Protein AF-A0AAD3RAZ3-F1 (afdb_monomer_lite)

Foldseek 3Di:
DVVVVVVVVVVVVVVVVCPPPVPDDPPDDDDFDDDVQQVWQLDKDWFDAPPDTAIKIWRQCPPNFLIWIFGTDPPDPDTPIDGDAFDDAPNDGFRHGRWQNDKDADPNRQKIKTKGQARWDDQDPDIDGWMKMFIAGPVGDTPDIDTPPDDGRDDQEAEAEAEDEPEPPDDPVNVVVVVVVLVVVCVVCVPGNYHYFYWYDYVDTDGDGD

Structure (mmCIF, N/CA/C/O backbone):
data_AF-A0AAD3RAZ3-F1
#
_entry.id   AF-A0AAD3RAZ3-F1
#
loop_
_atom_site.group_PDB
_atom_site.id
_atom_site.type_symbol
_atom_site.label_atom_id
_atom_site.label_alt_id
_atom_site.label_comp_id
_atom_site.label_asym_id
_atom_site.label_entity_id
_atom_site.label_seq_id
_atom_site.pdbx_PDB_ins_code
_atom_site.Cartn_x
_atom_site.Cartn_y
_atom_site.Cartn_z
_atom_site.occupancy
_atom_site.B_iso_or_equiv
_atom_site.auth_seq_id
_atom_site.auth_comp_id
_atom_site.auth_asym_id
_atom_site.auth_atom_id
_atom_site.pdbx_PDB_model_num
ATOM 1 N N . MET A 1 1 ? -12.157 32.001 -52.405 1.00 62.44 1 MET A N 1
ATOM 2 C CA . MET A 1 1 ? -12.145 31.872 -50.928 1.00 62.44 1 MET A CA 1
ATOM 3 C C . MET A 1 1 ? -11.910 30.420 -50.492 1.00 62.44 1 MET A C 1
ATOM 5 O O . MET A 1 1 ? -10.923 30.159 -49.820 1.00 62.44 1 MET A O 1
ATOM 9 N N . GLN A 1 2 ? -12.700 29.462 -50.986 1.00 72.00 2 GLN A N 1
ATOM 10 C CA . GLN A 1 2 ? -12.637 28.027 -50.642 1.00 72.00 2 GLN A CA 1
ATOM 11 C C . GLN A 1 2 ? -11.263 27.352 -50.843 1.00 72.00 2 GLN A C 1
ATOM 13 O O . GLN A 1 2 ? -10.769 26.681 -49.947 1.00 72.00 2 GLN A O 1
ATOM 18 N N . ARG A 1 3 ? -10.571 27.612 -51.961 1.00 73.31 3 ARG A N 1
ATOM 19 C CA . ARG A 1 3 ? -9.227 27.057 -52.234 1.00 73.31 3 ARG A CA 1
ATOM 20 C C . ARG A 1 3 ? -8.137 27.532 -51.257 1.00 73.31 3 ARG A C 1
ATOM 22 O O . ARG A 1 3 ? -7.220 26.777 -50.963 1.00 73.31 3 ARG A O 1
ATOM 29 N N . ARG A 1 4 ? -8.236 28.765 -50.738 1.00 73.19 4 ARG A N 1
ATOM 30 C CA . ARG A 1 4 ? -7.284 29.293 -49.738 1.00 73.19 4 ARG A CA 1
ATOM 31 C C . ARG A 1 4 ? -7.527 28.687 -48.357 1.00 73.19 4 ARG A C 1
ATOM 33 O O . ARG A 1 4 ? -6.568 28.417 -47.651 1.00 73.19 4 ARG A O 1
ATOM 40 N N . ILE A 1 5 ? -8.791 28.423 -48.024 1.00 78.31 5 ILE A N 1
ATOM 41 C CA . ILE A 1 5 ? -9.178 27.721 -46.796 1.00 78.31 5 ILE A CA 1
ATOM 42 C C . ILE A 1 5 ? -8.665 26.275 -46.832 1.00 78.31 5 ILE A C 1
ATOM 44 O O . ILE A 1 5 ? -8.033 25.841 -45.879 1.00 78.31 5 ILE A O 1
ATOM 48 N N . PHE A 1 6 ? -8.823 25.564 -47.955 1.00 79.06 6 PHE A N 1
ATOM 49 C CA . PHE A 1 6 ? -8.270 24.212 -48.123 1.00 79.06 6 PHE A CA 1
ATOM 50 C C . PHE A 1 6 ? -6.743 24.162 -47.986 1.00 79.06 6 PHE A C 1
ATOM 52 O O . PHE A 1 6 ? -6.223 23.274 -47.319 1.00 79.06 6 PHE A O 1
ATOM 59 N N . LEU A 1 7 ? -6.028 25.125 -48.575 1.00 77.38 7 LEU A N 1
ATOM 60 C CA . LEU A 1 7 ? -4.571 25.223 -48.440 1.00 77.38 7 LEU A CA 1
ATOM 61 C C . LEU A 1 7 ? -4.143 25.495 -46.995 1.00 77.38 7 LEU A C 1
ATOM 63 O O . LEU A 1 7 ? -3.231 24.836 -46.514 1.00 77.38 7 LEU A O 1
ATOM 67 N N . LEU A 1 8 ? -4.827 26.404 -46.292 1.00 78.50 8 LEU A N 1
ATOM 68 C CA . LEU A 1 8 ? -4.567 26.686 -44.878 1.00 78.50 8 LEU A CA 1
ATOM 69 C C . LEU A 1 8 ? -4.805 25.455 -43.997 1.00 78.50 8 LEU A C 1
ATOM 71 O O . LEU A 1 8 ? -3.949 25.115 -43.184 1.00 78.50 8 LEU A O 1
ATOM 75 N N . ILE A 1 9 ? -5.919 24.749 -44.200 1.00 79.25 9 ILE A N 1
ATOM 76 C CA . ILE A 1 9 ? -6.234 23.513 -43.469 1.00 79.25 9 ILE A CA 1
ATOM 77 C C . ILE A 1 9 ? -5.169 22.446 -43.736 1.00 79.25 9 ILE A C 1
ATOM 79 O O . ILE A 1 9 ? -4.703 21.810 -42.797 1.00 79.25 9 ILE A O 1
ATOM 83 N N . TYR A 1 10 ? -4.729 22.290 -44.987 1.00 77.62 10 TYR A N 1
ATOM 84 C CA . TYR A 1 10 ? -3.682 21.334 -45.345 1.00 77.62 10 TYR A CA 1
ATOM 85 C C . TYR A 1 10 ? -2.334 21.687 -44.702 1.00 77.62 10 TYR A C 1
ATOM 87 O O . TYR A 1 10 ? -1.687 20.823 -44.118 1.00 77.62 10 TYR A O 1
ATOM 95 N N . THR A 1 11 ? -1.930 22.961 -44.724 1.00 73.94 11 THR A N 1
ATOM 96 C CA . THR A 1 11 ? -0.684 23.402 -44.074 1.00 73.94 11 THR A CA 1
ATOM 97 C C . THR A 1 11 ? -0.725 23.247 -42.557 1.00 73.94 11 THR A C 1
ATOM 99 O O . THR A 1 11 ? 0.272 22.848 -41.963 1.00 73.94 11 THR A O 1
ATOM 102 N N . VAL A 1 12 ? -1.876 23.507 -41.930 1.00 73.88 12 VAL A N 1
ATOM 103 C CA . VAL A 1 12 ? -2.064 23.320 -40.487 1.00 73.88 12 VAL A CA 1
ATOM 104 C C . VAL A 1 12 ? -2.047 21.829 -40.140 1.00 73.88 12 VAL A C 1
ATOM 106 O O . VAL A 1 12 ? -1.346 21.443 -39.213 1.00 73.88 12 VAL A O 1
ATOM 109 N N . ALA A 1 13 ? -2.716 20.973 -40.918 1.00 70.25 13 ALA A N 1
ATOM 110 C CA . ALA A 1 13 ? -2.708 19.522 -40.715 1.00 70.25 13 ALA A CA 1
ATOM 111 C C . ALA A 1 13 ? -1.301 18.912 -40.847 1.00 70.25 13 ALA A C 1
ATOM 113 O O . ALA A 1 13 ? -0.912 18.080 -40.031 1.00 70.25 13 ALA A O 1
ATOM 114 N N . VAL A 1 14 ? -0.508 19.360 -41.826 1.00 67.56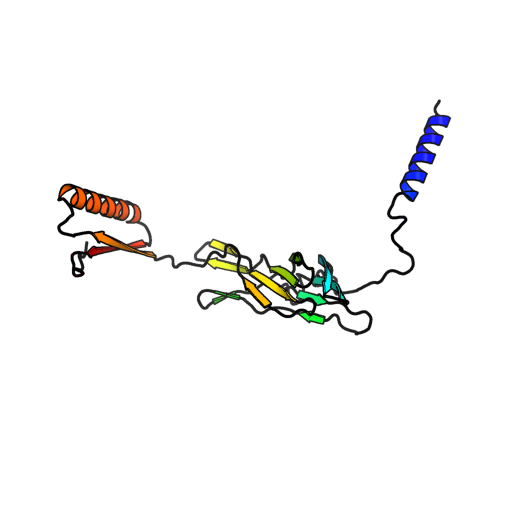 14 VAL A N 1
ATOM 115 C CA . VAL A 1 14 ? 0.884 18.913 -41.992 1.00 67.56 14 VAL A CA 1
ATOM 116 C C . VAL A 1 14 ? 1.768 19.421 -40.850 1.00 67.56 14 VAL A C 1
ATOM 118 O O . VAL A 1 14 ? 2.555 18.648 -40.316 1.00 67.56 14 VAL A O 1
ATOM 121 N N . ALA A 1 15 ? 1.611 20.677 -40.414 1.00 64.00 15 ALA A N 1
ATOM 122 C CA . ALA A 1 15 ? 2.380 21.244 -39.302 1.00 64.00 15 ALA A CA 1
ATOM 123 C C . ALA A 1 15 ? 2.097 20.558 -37.948 1.00 64.00 15 ALA A C 1
ATOM 125 O O . ALA A 1 15 ? 3.006 20.427 -37.124 1.00 64.00 15 ALA A O 1
ATOM 126 N N . ILE A 1 16 ? 0.870 20.069 -37.735 1.00 62.38 16 ILE A N 1
ATOM 127 C CA . ILE A 1 16 ? 0.486 19.302 -36.536 1.00 62.38 16 ILE A CA 1
ATOM 128 C C . ILE A 1 16 ? 1.237 17.959 -36.465 1.00 62.38 16 ILE A C 1
ATOM 130 O O . ILE A 1 16 ? 1.613 17.529 -35.378 1.00 62.38 16 ILE A O 1
ATOM 134 N N . HIS A 1 17 ? 1.541 17.321 -37.601 1.00 58.47 17 HIS A N 1
ATOM 135 C CA . HIS A 1 17 ? 2.329 16.081 -37.610 1.00 58.47 17 HIS A CA 1
ATOM 136 C C . HIS A 1 17 ? 3.805 16.287 -37.233 1.00 58.47 17 HIS A C 1
ATOM 138 O O . HIS A 1 17 ? 4.420 15.369 -36.699 1.00 58.47 17 HIS A O 1
ATOM 144 N N . VAL A 1 18 ? 4.371 17.480 -37.458 1.00 58.44 18 VAL A N 1
ATOM 145 C CA . VAL A 1 18 ? 5.789 17.780 -37.158 1.00 58.44 18 VAL A CA 1
ATOM 146 C C . VAL A 1 18 ? 6.010 18.213 -35.701 1.00 58.44 18 VAL A C 1
ATOM 148 O O . VAL A 1 18 ? 7.144 18.303 -35.241 1.00 58.44 18 VAL A O 1
ATOM 151 N N . SER A 1 19 ? 4.939 18.491 -34.955 1.00 60.84 19 SER A N 1
ATOM 152 C CA . SER A 1 19 ? 5.008 18.990 -33.572 1.00 60.84 19 SER A CA 1
ATOM 153 C C . SER A 1 19 ? 4.839 17.897 -32.505 1.00 60.84 19 SER A C 1
ATOM 155 O O . SER A 1 19 ? 4.863 18.192 -31.311 1.00 60.84 19 SER A O 1
ATOM 157 N N . LEU A 1 20 ? 4.741 16.626 -32.904 1.00 62.69 20 LEU A N 1
ATOM 158 C CA . LEU A 1 20 ? 4.700 15.488 -31.987 1.00 62.69 20 LEU A CA 1
ATOM 159 C C . LEU A 1 20 ? 6.123 14.972 -31.731 1.00 62.69 20 LEU A C 1
ATOM 161 O O . LEU A 1 20 ? 6.713 14.336 -32.594 1.00 62.69 20 LEU A O 1
ATOM 165 N N . ALA A 1 21 ? 6.664 15.252 -30.541 1.00 66.75 21 ALA A N 1
ATOM 166 C CA . ALA A 1 21 ? 7.855 14.591 -29.989 1.00 66.75 21 ALA A CA 1
ATOM 167 C C . ALA A 1 21 ? 9.095 14.535 -30.913 1.00 66.75 21 ALA A C 1
ATOM 169 O O . ALA A 1 21 ? 9.841 13.561 -30.889 1.00 66.75 21 ALA A O 1
ATOM 170 N N . PHE A 1 22 ? 9.353 15.586 -31.698 1.00 74.81 22 PHE A N 1
ATOM 171 C CA . PHE A 1 22 ? 10.469 15.633 -32.659 1.00 74.81 22 PHE A CA 1
ATOM 172 C C . PHE A 1 22 ? 11.864 15.437 -32.030 1.00 74.81 22 PHE A C 1
ATOM 174 O O . PHE A 1 22 ? 12.832 15.194 -32.745 1.00 74.81 22 PHE A O 1
ATOM 181 N N . ASN A 1 23 ? 11.982 15.590 -30.708 1.00 81.44 23 ASN A N 1
ATOM 182 C CA . ASN A 1 23 ? 13.215 15.440 -29.938 1.00 81.44 23 ASN A CA 1
ATOM 183 C C . ASN A 1 23 ? 13.284 14.131 -29.126 1.00 81.44 23 ASN A C 1
ATOM 185 O O . ASN A 1 23 ? 14.169 13.998 -28.282 1.00 81.44 23 ASN A O 1
ATOM 189 N N . ILE A 1 24 ? 12.354 13.195 -29.342 1.00 86.56 24 ILE A N 1
ATOM 190 C CA . ILE A 1 24 ? 12.414 11.836 -28.798 1.00 86.56 24 ILE A CA 1
ATOM 191 C C . ILE A 1 24 ? 12.842 10.914 -29.934 1.00 86.56 24 ILE A C 1
ATOM 193 O O . ILE A 1 24 ? 12.154 10.817 -30.949 1.00 86.56 24 ILE A O 1
ATOM 197 N N . ASP A 1 25 ? 13.980 10.244 -29.766 1.00 87.00 25 ASP A N 1
ATOM 198 C CA . ASP A 1 25 ? 14.417 9.239 -30.726 1.00 87.00 25 ASP A CA 1
ATOM 199 C C . ASP A 1 25 ? 13.507 8.008 -30.641 1.00 87.00 25 ASP A C 1
ATOM 201 O O . ASP A 1 25 ? 13.364 7.382 -29.590 1.00 87.00 25 ASP A O 1
ATOM 205 N N . VAL A 1 26 ? 12.862 7.696 -31.761 1.00 88.50 26 VAL A N 1
ATOM 206 C CA . VAL A 1 26 ? 11.956 6.553 -31.921 1.00 88.50 26 VAL A CA 1
ATOM 207 C C . VAL A 1 26 ? 12.552 5.462 -32.812 1.00 88.50 26 VAL A C 1
ATOM 209 O O . VAL A 1 26 ? 11.877 4.471 -33.080 1.00 88.50 26 VAL A O 1
ATOM 212 N N . THR A 1 27 ? 13.783 5.639 -33.306 1.00 89.75 27 THR A N 1
ATOM 213 C CA . THR A 1 27 ? 14.408 4.724 -34.274 1.00 89.75 27 THR A CA 1
ATOM 214 C C . THR A 1 27 ? 14.989 3.478 -33.611 1.00 89.75 27 THR A C 1
ATOM 216 O O . THR A 1 27 ? 14.760 2.374 -34.101 1.00 89.75 27 THR A O 1
ATOM 219 N N . GLU A 1 28 ? 15.655 3.635 -32.464 1.00 89.69 28 GLU A N 1
ATOM 220 C CA . GLU A 1 28 ? 16.271 2.539 -31.702 1.00 89.69 28 GLU A CA 1
ATOM 221 C C . GLU A 1 28 ? 15.841 2.569 -30.219 1.00 89.69 28 GLU A C 1
ATOM 223 O O . GLU A 1 28 ? 16.646 2.866 -29.333 1.00 89.69 28 GLU A O 1
ATOM 228 N N . PRO A 1 29 ? 14.558 2.299 -29.903 1.00 90.06 29 PRO A N 1
ATOM 229 C CA . PRO A 1 29 ? 14.080 2.336 -28.528 1.00 90.06 29 PRO A CA 1
ATOM 230 C C . PRO A 1 29 ? 14.544 1.120 -27.719 1.00 90.06 29 PRO A C 1
ATOM 232 O O . PRO A 1 29 ? 14.535 -0.018 -28.189 1.00 90.06 29 PRO A O 1
ATOM 235 N N . ASP A 1 30 ? 14.828 1.352 -26.439 1.00 88.62 30 ASP A N 1
ATOM 236 C CA . ASP A 1 30 ? 15.001 0.276 -25.468 1.00 88.62 30 ASP A CA 1
ATOM 237 C C . ASP A 1 30 ? 13.643 -0.298 -25.053 1.00 88.62 30 ASP A C 1
ATOM 239 O O . ASP A 1 30 ? 12.823 0.391 -24.441 1.00 88.62 30 ASP A O 1
ATOM 243 N N . VAL A 1 31 ? 13.416 -1.580 -25.347 1.00 88.69 31 VAL A N 1
ATOM 244 C CA . VAL A 1 31 ? 12.160 -2.271 -25.031 1.00 88.69 31 VAL A CA 1
ATOM 245 C C . VAL A 1 31 ? 12.375 -3.273 -23.902 1.00 88.69 31 VAL A C 1
ATOM 247 O O . VAL A 1 31 ? 13.170 -4.203 -24.020 1.00 88.69 31 VAL A O 1
ATOM 250 N N . TYR A 1 32 ? 11.618 -3.105 -22.818 1.00 89.81 32 TYR A N 1
ATOM 251 C CA . TYR A 1 32 ? 11.580 -4.042 -21.698 1.00 89.81 32 TYR A CA 1
ATOM 252 C C . TYR A 1 32 ? 10.238 -4.769 -21.679 1.00 89.81 32 TYR A C 1
ATOM 254 O O . TYR A 1 32 ? 9.199 -4.164 -21.415 1.00 89.81 32 TYR A O 1
ATOM 262 N N . THR A 1 33 ? 10.269 -6.071 -21.950 1.00 88.38 33 THR A N 1
ATOM 263 C CA . THR A 1 33 ? 9.066 -6.907 -22.038 1.00 88.38 33 THR A CA 1
ATOM 264 C C . THR A 1 33 ? 8.805 -7.630 -20.716 1.00 88.38 33 THR A C 1
ATOM 266 O O . THR A 1 33 ? 9.728 -8.050 -20.015 1.00 88.38 33 THR A O 1
ATOM 269 N N . GLY A 1 34 ? 7.528 -7.797 -20.383 1.00 88.44 34 GLY A N 1
ATOM 270 C CA . GLY A 1 34 ? 7.065 -8.636 -19.284 1.00 88.44 34 GLY A CA 1
ATOM 271 C C . GLY A 1 34 ? 5.704 -9.251 -19.601 1.00 88.44 34 GLY A C 1
ATOM 272 O O . GLY A 1 34 ? 5.119 -8.989 -20.651 1.00 88.44 34 GLY A O 1
ATOM 273 N N . GLU A 1 35 ? 5.205 -10.084 -18.694 1.00 91.69 35 GLU A N 1
ATOM 274 C CA . GLU A 1 35 ? 3.959 -10.828 -18.882 1.00 91.69 35 GLU A CA 1
ATOM 275 C C . GLU A 1 35 ? 2.732 -9.901 -18.880 1.00 91.69 35 GLU A C 1
ATOM 277 O O . GLU A 1 35 ? 2.456 -9.205 -17.900 1.00 91.69 35 GLU A O 1
ATOM 282 N N . GLN A 1 36 ? 1.937 -9.932 -19.954 1.00 92.38 36 GLN A N 1
ATOM 283 C CA . GLN A 1 36 ? 0.739 -9.090 -20.077 1.00 92.38 36 GLN A CA 1
ATOM 284 C C . GLN A 1 36 ? -0.320 -9.418 -19.013 1.00 92.38 36 GLN A C 1
ATOM 286 O O . GLN A 1 36 ? -0.947 -8.514 -18.465 1.00 92.38 36 GLN A O 1
ATOM 291 N N . LYS A 1 37 ? -0.487 -10.706 -18.679 1.00 95.19 37 LYS A N 1
ATOM 292 C CA . LYS A 1 37 ? -1.412 -11.170 -17.628 1.00 95.19 37 LYS A CA 1
ATOM 293 C C . LYS A 1 37 ? -1.082 -10.603 -16.242 1.00 95.19 37 LYS A C 1
ATOM 295 O O . LYS A 1 37 ? -1.981 -10.462 -15.422 1.00 95.19 37 LYS A O 1
ATOM 300 N N . ASP A 1 38 ? 0.180 -10.242 -16.011 1.00 95.25 38 ASP A N 1
ATOM 301 C CA . ASP A 1 38 ? 0.652 -9.688 -14.743 1.00 95.25 38 ASP A CA 1
ATOM 302 C C . ASP A 1 38 ? 0.471 -8.158 -14.688 1.00 95.25 38 ASP A C 1
ATOM 304 O O . ASP A 1 38 ? 0.759 -7.534 -13.664 1.00 95.25 38 ASP A O 1
ATOM 308 N N . PHE A 1 39 ? -0.016 -7.545 -15.777 1.00 96.25 39 PHE A N 1
ATOM 309 C CA . PHE A 1 39 ? -0.079 -6.092 -15.962 1.00 96.25 39 PHE A CA 1
ATOM 310 C C . PHE A 1 39 ? 1.303 -5.441 -15.790 1.00 96.25 39 PHE A C 1
ATOM 312 O O . PHE A 1 39 ? 1.439 -4.356 -15.225 1.00 96.25 39 PHE A O 1
ATOM 319 N N . PHE A 1 40 ? 2.352 -6.112 -16.273 1.00 95.31 40 PHE A N 1
ATOM 320 C CA . PHE A 1 40 ? 3.698 -5.551 -16.275 1.00 95.31 40 PHE A CA 1
ATOM 321 C C . PHE A 1 40 ? 3.731 -4.234 -17.060 1.00 95.31 40 PHE A C 1
ATOM 323 O O . PHE A 1 40 ? 3.252 -4.167 -18.191 1.00 95.31 40 PHE A O 1
ATOM 330 N N . GLY A 1 41 ? 4.296 -3.185 -16.460 1.00 96.06 41 GLY A N 1
ATOM 331 C CA . GLY A 1 41 ? 4.285 -1.838 -17.040 1.00 96.06 41 GLY A CA 1
ATOM 332 C C . GLY A 1 41 ? 3.187 -0.933 -16.484 1.00 96.06 41 GLY A C 1
ATOM 333 O O . GLY A 1 41 ? 3.065 0.199 -16.944 1.00 96.06 41 GLY A O 1
ATOM 334 N N . TYR A 1 42 ? 2.408 -1.389 -15.494 1.00 97.69 42 TYR A N 1
ATOM 335 C CA . TYR A 1 42 ? 1.301 -0.613 -14.924 1.00 97.69 42 TYR A CA 1
ATOM 336 C C . TYR A 1 42 ? 1.744 0.756 -14.384 1.00 97.69 42 TYR A C 1
ATOM 338 O O . TYR A 1 42 ? 1.102 1.778 -14.643 1.00 97.69 42 TYR A O 1
ATOM 346 N N . LYS A 1 43 ? 2.867 0.793 -13.659 1.00 97.81 43 LYS A N 1
ATOM 347 C CA . LYS A 1 43 ? 3.606 2.019 -13.349 1.00 97.81 43 LYS A CA 1
ATOM 348 C C . LYS A 1 43 ? 5.079 1.827 -13.670 1.00 97.81 43 LYS A C 1
ATOM 350 O O . LYS A 1 43 ? 5.634 0.743 -13.486 1.00 97.81 43 LYS A O 1
ATOM 355 N N . VAL A 1 44 ? 5.704 2.912 -14.112 1.00 95.94 44 VAL A N 1
ATOM 356 C CA . VAL A 1 44 ? 7.139 2.988 -14.376 1.00 95.94 44 VAL A CA 1
ATOM 357 C C . VAL A 1 44 ? 7.697 4.176 -13.610 1.00 95.94 44 VAL A C 1
ATOM 359 O O . VAL A 1 44 ? 7.151 5.276 -13.685 1.00 95.94 44 VAL A O 1
ATOM 362 N N . LEU A 1 45 ? 8.780 3.949 -12.877 1.00 95.06 45 LEU A N 1
ATOM 363 C CA . LEU A 1 45 ? 9.514 4.975 -12.153 1.00 95.06 45 LEU A CA 1
ATOM 364 C C . LEU A 1 45 ? 10.947 5.021 -12.674 1.00 95.06 45 LEU A C 1
ATOM 366 O O . LEU A 1 45 ? 11.626 3.999 -12.689 1.00 95.06 45 LEU A O 1
ATOM 370 N N . GLN A 1 46 ? 11.414 6.199 -13.073 1.00 92.25 46 GLN A N 1
ATOM 371 C CA . GLN A 1 46 ? 12.827 6.430 -13.365 1.00 92.25 46 GLN A CA 1
ATOM 372 C C . GLN A 1 46 ? 13.551 6.797 -12.067 1.00 92.25 46 GLN A C 1
ATOM 374 O O . GLN A 1 46 ? 13.051 7.626 -11.310 1.00 92.25 46 GLN A O 1
ATOM 379 N N . PHE A 1 47 ? 14.714 6.198 -11.810 1.00 88.62 47 PHE A N 1
ATOM 380 C CA . PHE A 1 47 ? 15.520 6.485 -10.619 1.00 88.62 47 PHE A CA 1
ATOM 381 C C . PHE A 1 47 ? 16.944 6.899 -10.992 1.00 88.62 47 PHE A C 1
ATOM 383 O O . PHE A 1 47 ? 17.472 6.511 -12.043 1.00 88.62 47 PHE A O 1
ATOM 390 N N . ILE A 1 48 ? 17.572 7.670 -10.103 1.00 87.06 48 ILE A N 1
ATOM 391 C CA . ILE A 1 48 ? 18.970 8.091 -10.206 1.00 87.06 48 ILE A CA 1
ATOM 392 C C . ILE A 1 48 ? 19.603 7.920 -8.824 1.00 87.06 48 ILE A C 1
ATOM 394 O O . ILE A 1 48 ? 19.323 8.676 -7.902 1.00 87.06 48 ILE A O 1
ATOM 398 N N . SER A 1 49 ? 20.478 6.927 -8.694 1.00 83.44 49 SER A N 1
ATOM 399 C CA . SER A 1 49 ? 21.188 6.590 -7.459 1.00 83.44 49 SER A CA 1
ATOM 400 C C . SER A 1 49 ? 22.691 6.743 -7.701 1.00 83.44 49 SER A C 1
ATOM 402 O O . SER A 1 49 ? 23.363 5.853 -8.230 1.00 83.44 49 SER A O 1
ATOM 404 N N . GLY A 1 50 ? 23.219 7.937 -7.416 1.00 83.19 50 GLY A N 1
ATOM 405 C CA . GLY A 1 50 ? 24.595 8.306 -7.763 1.00 83.19 50 GLY A CA 1
ATOM 406 C C . GLY A 1 50 ? 24.817 8.304 -9.281 1.00 83.19 50 GLY A C 1
ATOM 407 O O . GLY A 1 50 ? 24.221 9.100 -10.005 1.00 83.19 50 GLY A O 1
ATOM 408 N N . THR A 1 51 ? 25.676 7.410 -9.774 1.00 82.56 51 THR A N 1
ATOM 409 C CA . THR A 1 51 ? 25.913 7.210 -11.216 1.00 82.56 51 THR A CA 1
ATOM 410 C C . THR A 1 51 ? 24.969 6.185 -11.848 1.00 82.56 51 THR A C 1
ATOM 412 O O . THR A 1 51 ? 24.875 6.125 -13.075 1.00 82.56 51 THR A O 1
ATOM 415 N N . ASN A 1 52 ? 24.253 5.400 -11.037 1.00 82.38 52 ASN A N 1
ATOM 416 C CA . ASN A 1 52 ? 23.332 4.380 -11.517 1.00 82.38 52 ASN A CA 1
ATOM 417 C C . ASN A 1 52 ? 21.993 5.011 -11.881 1.00 82.38 52 ASN A C 1
ATOM 419 O O . ASN A 1 52 ? 21.384 5.727 -11.088 1.00 82.38 52 ASN A O 1
ATOM 423 N N . LYS A 1 53 ? 21.516 4.708 -13.083 1.00 87.62 53 LYS A N 1
ATOM 424 C CA . LYS A 1 53 ? 20.210 5.134 -13.579 1.00 87.62 53 LYS A CA 1
ATOM 425 C C . LYS A 1 53 ? 19.466 3.917 -14.081 1.00 87.62 53 LYS A C 1
ATOM 427 O O . LYS A 1 53 ? 20.078 2.968 -14.571 1.00 87.62 53 LYS A O 1
ATOM 432 N N . GLY A 1 54 ? 18.152 3.953 -13.993 1.00 89.69 54 GLY A N 1
ATOM 433 C CA . GLY A 1 54 ? 17.339 2.884 -14.535 1.00 89.69 54 GLY A CA 1
ATOM 434 C C . GLY A 1 54 ? 15.867 3.131 -14.311 1.00 89.69 54 GLY A C 1
ATOM 435 O O . GLY A 1 54 ? 15.443 4.237 -13.971 1.00 89.69 54 GLY A O 1
ATOM 436 N N . ILE A 1 55 ? 15.102 2.065 -14.506 1.00 92.75 55 ILE A N 1
ATOM 437 C CA . ILE A 1 55 ? 13.665 2.068 -14.293 1.00 92.75 55 ILE A CA 1
ATOM 438 C C . ILE A 1 55 ? 13.264 0.980 -13.306 1.00 92.75 55 ILE A C 1
ATOM 440 O O . ILE A 1 55 ? 13.878 -0.086 -13.250 1.00 92.75 55 ILE A O 1
ATOM 444 N N . ILE A 1 56 ? 12.217 1.261 -12.546 1.00 94.81 56 ILE A N 1
ATOM 445 C CA . ILE A 1 56 ? 11.447 0.295 -11.775 1.00 94.81 56 ILE A CA 1
ATOM 446 C C . ILE A 1 56 ? 10.089 0.171 -12.455 1.00 94.81 56 ILE A C 1
ATOM 448 O O . ILE A 1 56 ? 9.484 1.177 -12.826 1.00 94.81 56 ILE A O 1
ATOM 452 N N . VAL A 1 57 ? 9.619 -1.057 -12.628 1.00 96.06 57 VAL A N 1
ATOM 453 C CA . VAL A 1 57 ? 8.358 -1.373 -13.294 1.00 96.06 57 VAL A CA 1
ATOM 454 C C . VAL A 1 57 ? 7.494 -2.196 -12.354 1.00 96.06 57 VAL A C 1
ATOM 456 O O . VAL A 1 57 ? 7.972 -3.164 -11.767 1.00 96.06 57 VAL A O 1
ATOM 459 N N . THR A 1 58 ? 6.223 -1.837 -12.210 1.00 97.12 58 THR A N 1
ATOM 460 C CA . THR A 1 58 ? 5.280 -2.609 -11.396 1.00 97.12 58 THR A CA 1
ATOM 461 C C . THR A 1 58 ? 4.418 -3.541 -12.245 1.00 97.12 58 THR A C 1
ATOM 463 O O . THR A 1 58 ? 4.125 -3.264 -13.413 1.00 97.12 58 THR A O 1
ATOM 466 N N . ALA A 1 59 ? 4.027 -4.663 -11.643 1.00 96.81 59 ALA A N 1
ATOM 467 C CA . ALA A 1 59 ? 3.182 -5.697 -12.230 1.00 96.81 59 ALA A CA 1
ATOM 468 C C . ALA A 1 59 ? 2.135 -6.146 -11.190 1.00 96.81 59 ALA A C 1
ATOM 470 O O . ALA A 1 59 ? 2.339 -7.147 -10.498 1.00 96.81 59 ALA A O 1
ATOM 471 N N . PRO A 1 60 ? 1.039 -5.389 -10.997 1.00 97.00 60 PRO A N 1
ATOM 472 C CA . PRO A 1 60 ? 0.112 -5.593 -9.884 1.00 97.00 60 PRO A CA 1
ATOM 473 C C . PRO A 1 60 ? -0.659 -6.918 -9.934 1.00 97.00 60 PRO A C 1
ATOM 475 O O . PRO A 1 60 ? -1.180 -7.335 -8.903 1.00 97.00 60 PRO A O 1
ATOM 478 N N . LEU A 1 61 ? -0.727 -7.611 -11.078 1.00 95.94 61 LEU A N 1
ATOM 479 C CA . LEU A 1 61 ? -1.387 -8.922 -11.167 1.00 95.94 61 LEU A CA 1
ATOM 480 C C . LEU A 1 61 ? -0.427 -10.118 -11.068 1.00 95.94 61 LEU A C 1
ATOM 482 O O . LEU A 1 61 ? -0.878 -11.266 -11.067 1.00 95.94 61 LEU A O 1
ATOM 486 N N . GLN A 1 62 ? 0.878 -9.870 -10.924 1.00 93.94 62 GLN A N 1
ATOM 487 C CA . GLN A 1 62 ? 1.881 -10.921 -10.760 1.00 93.94 62 GLN A CA 1
ATOM 488 C C . GLN A 1 62 ? 1.581 -11.815 -9.541 1.00 93.94 62 GLN A C 1
ATOM 490 O O . GLN A 1 62 ? 1.015 -11.359 -8.546 1.00 93.94 62 GLN A O 1
ATOM 495 N N . LEU A 1 63 ? 1.964 -13.096 -9.618 1.00 92.19 63 LEU A N 1
ATOM 496 C CA . LEU A 1 63 ? 1.736 -14.103 -8.566 1.00 92.19 63 LEU A CA 1
ATOM 497 C C . LEU A 1 63 ? 0.270 -14.165 -8.101 1.00 92.19 63 LEU A C 1
ATOM 499 O O . LEU A 1 63 ? -0.039 -13.983 -6.925 1.00 92.19 63 LEU A O 1
ATOM 503 N N . ASN A 1 64 ? -0.649 -14.429 -9.034 1.00 91.00 64 ASN A N 1
ATOM 504 C CA . ASN A 1 64 ? -2.080 -14.561 -8.735 1.00 91.00 64 ASN A CA 1
ATOM 505 C C . ASN A 1 64 ? -2.654 -13.313 -8.029 1.00 91.00 64 ASN A C 1
ATOM 507 O O . ASN A 1 64 ? -3.362 -13.402 -7.019 1.00 91.00 64 ASN A O 1
ATOM 511 N N . GLY A 1 65 ? -2.288 -12.131 -8.528 1.00 93.44 65 GLY A N 1
ATOM 512 C CA . GLY A 1 65 ? -2.801 -10.862 -8.027 1.00 93.44 65 GLY A CA 1
ATOM 513 C C . GLY A 1 65 ? -2.115 -10.320 -6.779 1.00 93.44 65 GLY A C 1
ATOM 514 O O . GLY A 1 65 ? -2.569 -9.298 -6.283 1.00 93.44 65 GLY A O 1
ATOM 515 N N . SER A 1 66 ? -1.074 -10.956 -6.233 1.00 93.94 66 SER A N 1
ATOM 516 C CA . SER A 1 66 ? -0.326 -10.369 -5.105 1.00 93.94 66 SER A CA 1
ATOM 517 C C . SER A 1 66 ? 0.455 -9.118 -5.527 1.00 93.94 66 SER A C 1
ATOM 519 O O . SER A 1 66 ? 0.549 -8.149 -4.774 1.00 93.94 66 SER A O 1
ATOM 521 N N . GLY A 1 67 ? 0.898 -9.086 -6.782 1.00 95.81 67 GLY A N 1
ATOM 522 C CA . GLY A 1 67 ? 1.626 -7.978 -7.383 1.00 95.81 67 GLY A CA 1
ATOM 523 C C . GLY A 1 67 ? 3.132 -8.079 -7.169 1.00 95.81 67 GLY A C 1
ATOM 524 O O . GLY A 1 67 ? 3.615 -8.841 -6.329 1.00 95.81 67 GLY A O 1
ATOM 525 N N . GLY A 1 68 ? 3.889 -7.327 -7.960 1.00 95.00 68 GLY A N 1
ATOM 526 C CA . GLY A 1 68 ? 5.346 -7.369 -7.936 1.00 95.00 68 GLY A CA 1
ATOM 527 C C . GLY A 1 68 ? 6.008 -6.115 -8.480 1.00 95.00 68 GLY A C 1
ATOM 528 O O . GLY A 1 68 ? 5.399 -5.298 -9.179 1.00 95.00 68 GLY A O 1
ATOM 529 N N . ILE A 1 69 ? 7.279 -5.967 -8.117 1.00 96.00 69 ILE A N 1
ATOM 530 C CA . ILE A 1 69 ? 8.114 -4.813 -8.445 1.00 96.00 69 ILE A CA 1
ATOM 531 C C . ILE A 1 69 ? 9.371 -5.333 -9.113 1.00 96.00 69 ILE A C 1
ATOM 533 O O . ILE A 1 69 ? 10.113 -6.118 -8.529 1.00 96.00 69 ILE A O 1
ATOM 537 N N . CYS A 1 70 ? 9.612 -4.895 -10.336 1.00 94.19 70 CYS A N 1
ATOM 538 C CA . CYS A 1 70 ? 10.649 -5.428 -11.192 1.00 94.19 70 CYS A CA 1
ATOM 539 C C . CYS A 1 70 ? 11.651 -4.345 -11.578 1.00 94.19 70 CYS A C 1
ATOM 541 O O . CYS A 1 70 ? 11.284 -3.245 -11.985 1.00 94.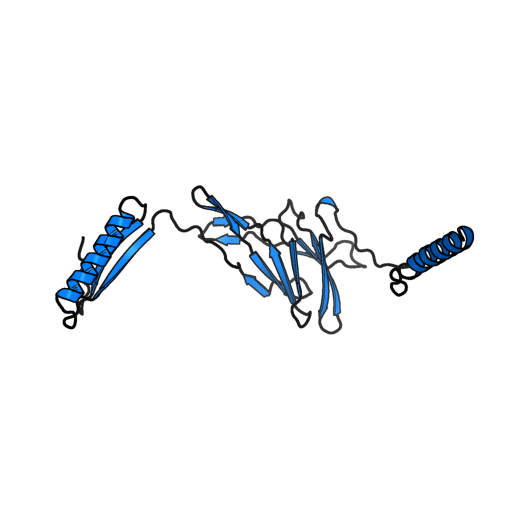19 70 CYS A O 1
ATOM 543 N N . LYS A 1 71 ? 12.933 -4.694 -11.520 1.00 92.62 71 LYS A N 1
ATOM 544 C CA . LYS A 1 71 ? 14.028 -3.952 -12.137 1.00 92.62 71 LYS A CA 1
ATOM 545 C C . LYS A 1 71 ? 14.405 -4.696 -13.420 1.00 92.62 71 LYS A C 1
ATOM 547 O O . LYS A 1 71 ? 15.024 -5.764 -13.335 1.00 92.62 71 LYS A O 1
ATOM 552 N N . PRO A 1 72 ? 13.969 -4.215 -14.594 1.00 89.06 72 PRO A N 1
ATOM 553 C CA . PRO A 1 72 ? 14.270 -4.885 -15.844 1.00 89.06 72 PRO A CA 1
ATOM 554 C C . PRO A 1 72 ? 15.751 -4.712 -16.204 1.00 89.06 72 PRO A C 1
ATOM 556 O O . PRO A 1 72 ? 16.391 -3.724 -15.838 1.00 89.06 72 PRO A O 1
ATOM 559 N N . SER A 1 73 ? 16.307 -5.702 -16.899 1.00 81.94 73 SER A N 1
ATOM 560 C CA . SER A 1 73 ? 17.711 -5.738 -17.320 1.00 81.94 73 SER A CA 1
ATOM 561 C C . SER A 1 73 ? 17.786 -6.025 -18.813 1.00 81.94 73 SER A C 1
ATOM 563 O O . SER A 1 73 ? 17.033 -6.854 -19.310 1.00 81.94 73 SER A O 1
ATOM 565 N N . LYS A 1 74 ? 18.715 -5.373 -19.523 1.00 71.44 74 LYS A N 1
ATOM 566 C CA . LYS A 1 74 ? 18.956 -5.644 -20.951 1.00 71.44 74 LYS A CA 1
ATOM 567 C C . LYS A 1 74 ? 19.677 -6.975 -21.200 1.00 71.44 74 LYS A C 1
ATOM 569 O O . LYS A 1 74 ? 19.539 -7.548 -22.270 1.00 71.44 74 LYS A O 1
ATOM 574 N N . ASN A 1 75 ? 20.459 -7.440 -20.219 1.00 64.69 75 ASN A N 1
ATOM 575 C CA . ASN A 1 75 ? 21.476 -8.487 -20.407 1.00 64.69 75 ASN A CA 1
ATOM 576 C C . ASN A 1 75 ? 21.198 -9.786 -19.626 1.00 64.69 75 ASN A C 1
ATOM 578 O O . ASN A 1 75 ? 22.048 -10.671 -19.606 1.00 64.69 75 ASN A O 1
ATOM 582 N N . GLN A 1 76 ? 20.063 -9.902 -18.929 1.00 57.78 76 GLN A N 1
ATOM 583 C CA . GLN A 1 76 ? 19.683 -11.119 -18.203 1.00 57.78 76 GLN A CA 1
ATOM 584 C C . GLN A 1 76 ? 18.296 -11.574 -18.646 1.00 57.78 76 GLN A C 1
ATOM 586 O O . GLN A 1 76 ? 17.368 -10.773 -18.653 1.00 57.78 76 GLN A O 1
ATOM 591 N N . ASP A 1 77 ? 18.152 -12.873 -18.925 1.00 56.00 77 ASP A N 1
ATOM 592 C CA . ASP A 1 77 ? 16.914 -13.528 -19.384 1.00 56.00 77 ASP A CA 1
ATOM 593 C C . ASP A 1 77 ? 15.715 -13.395 -18.423 1.00 56.00 77 ASP A C 1
ATOM 595 O O . ASP A 1 77 ? 14.625 -13.888 -18.714 1.00 56.00 77 ASP A O 1
ATOM 599 N N . LYS A 1 78 ? 15.882 -12.756 -17.257 1.00 66.88 78 LYS A N 1
ATOM 600 C CA . LYS A 1 78 ? 14.808 -12.523 -16.290 1.00 66.88 78 LYS A CA 1
ATOM 601 C C . LYS A 1 78 ? 14.935 -11.155 -15.630 1.00 66.88 78 LYS A C 1
ATOM 603 O O . LYS A 1 78 ? 15.964 -10.820 -15.048 1.00 66.88 78 LYS A O 1
ATOM 608 N N . ASN A 1 79 ? 13.838 -10.401 -15.660 1.00 74.62 79 ASN A N 1
ATOM 609 C CA . ASN A 1 79 ? 13.652 -9.209 -14.838 1.00 74.62 79 ASN A CA 1
ATOM 610 C C . ASN A 1 79 ? 13.848 -9.581 -13.356 1.00 74.62 79 ASN A C 1
ATOM 612 O O . ASN A 1 79 ? 13.257 -10.557 -12.885 1.00 74.62 79 ASN A O 1
ATOM 616 N N . LYS A 1 80 ? 14.651 -8.810 -12.605 1.00 86.19 80 LYS A N 1
ATOM 617 C CA . LYS A 1 80 ? 14.751 -8.995 -11.150 1.00 86.19 80 LYS A CA 1
ATOM 618 C C . LYS A 1 80 ? 13.462 -8.463 -10.538 1.00 86.19 80 LYS A C 1
ATOM 620 O O . LYS A 1 80 ? 13.314 -7.251 -10.422 1.00 86.19 80 LYS A O 1
ATOM 625 N N . CYS A 1 81 ? 12.545 -9.350 -10.178 1.00 89.25 81 CYS A N 1
ATOM 626 C CA . CYS A 1 81 ? 11.293 -8.989 -9.525 1.00 89.25 81 CYS A CA 1
ATOM 627 C C . CYS A 1 81 ? 11.319 -9.389 -8.050 1.00 89.25 81 CYS A C 1
ATOM 629 O O . CYS A 1 81 ? 11.839 -10.450 -7.704 1.00 89.25 81 CYS A O 1
ATOM 631 N N . VAL A 1 82 ? 10.766 -8.532 -7.197 1.00 90.81 82 VAL A N 1
ATOM 632 C CA . VAL A 1 82 ? 10.498 -8.824 -5.789 1.00 90.81 82 VAL A CA 1
ATOM 633 C C . VAL A 1 82 ? 8.998 -8.790 -5.533 1.00 90.81 82 VAL A C 1
ATOM 635 O O . VAL A 1 82 ? 8.253 -8.014 -6.141 1.00 90.81 82 VAL A O 1
ATOM 638 N N . ASN A 1 83 ? 8.576 -9.642 -4.610 1.00 85.56 83 ASN A N 1
ATOM 639 C CA . ASN A 1 83 ? 7.219 -9.743 -4.103 1.00 85.56 83 ASN A CA 1
ATOM 640 C C . ASN A 1 83 ? 7.318 -9.757 -2.576 1.00 85.56 83 ASN A C 1
ATOM 642 O O . ASN A 1 83 ? 8.352 -10.152 -2.035 1.00 85.56 83 ASN A O 1
ATOM 646 N N . TYR A 1 84 ? 6.266 -9.318 -1.896 1.00 80.25 84 TYR A N 1
ATOM 647 C CA . TYR A 1 84 ? 6.254 -9.237 -0.439 1.00 80.25 84 TYR A CA 1
ATOM 648 C C . TYR A 1 84 ? 5.258 -10.206 0.165 1.00 80.25 84 TYR A C 1
ATOM 650 O O . TYR A 1 84 ? 4.275 -10.590 -0.471 1.00 80.25 84 TYR A O 1
ATOM 658 N N . GLU A 1 85 ? 5.572 -10.602 1.393 1.00 76.88 85 GLU A N 1
ATOM 659 C CA . GLU A 1 85 ? 4.738 -11.476 2.197 1.00 76.88 85 GLU A CA 1
ATOM 660 C C . GLU A 1 85 ? 3.496 -10.749 2.716 1.00 76.88 85 GLU A C 1
ATOM 662 O O . GLU A 1 85 ? 3.413 -9.516 2.765 1.00 76.88 85 GLU A O 1
ATOM 667 N N . ASP A 1 86 ? 2.526 -11.562 3.109 1.00 86.94 86 ASP A N 1
ATOM 668 C CA . ASP A 1 86 ? 1.268 -11.124 3.680 1.00 86.94 86 ASP A CA 1
ATOM 669 C C . ASP A 1 86 ? 1.474 -10.340 4.982 1.00 86.94 86 ASP A C 1
ATOM 671 O O . ASP A 1 86 ? 2.410 -10.557 5.756 1.00 86.94 86 ASP A O 1
ATOM 675 N N . VAL A 1 87 ? 0.555 -9.420 5.262 1.00 86.62 87 VAL A N 1
ATOM 676 C CA . VAL A 1 87 ? 0.659 -8.550 6.431 1.00 86.62 87 VAL A CA 1
ATOM 677 C C . VAL A 1 87 ? 0.008 -9.226 7.632 1.00 86.62 87 VAL A C 1
ATOM 679 O O . VAL A 1 87 ? -1.142 -9.654 7.570 1.00 86.62 87 VAL A O 1
ATOM 682 N N . THR A 1 88 ? 0.708 -9.256 8.767 1.00 85.88 88 THR A N 1
ATOM 683 C CA . THR A 1 88 ? 0.120 -9.708 10.037 1.00 85.88 88 THR A CA 1
ATOM 684 C C . THR A 1 88 ? -0.510 -8.533 10.792 1.00 85.88 88 THR A C 1
ATOM 686 O O . THR A 1 88 ? 0.125 -7.490 10.992 1.00 85.88 88 THR A O 1
ATO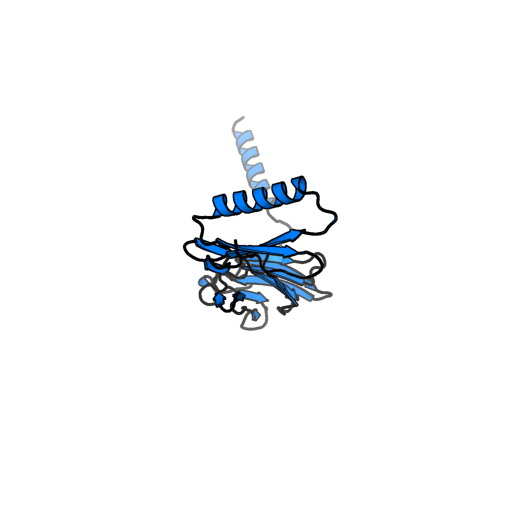M 689 N N . VAL A 1 89 ? -1.769 -8.696 11.206 1.00 80.44 89 VAL A N 1
ATOM 690 C CA . VAL A 1 89 ? -2.544 -7.742 12.020 1.00 80.44 89 VAL A CA 1
ATOM 691 C C . VAL A 1 89 ? -3.321 -8.517 13.073 1.00 80.44 89 VAL A C 1
ATOM 693 O O . VAL A 1 89 ? -4.041 -9.453 12.734 1.00 80.44 89 VAL A O 1
ATOM 696 N N . ALA A 1 90 ? -3.187 -8.143 14.349 1.00 75.94 90 ALA A N 1
ATOM 697 C CA . ALA A 1 90 ? -3.916 -8.767 15.461 1.00 75.94 90 ALA A CA 1
ATOM 698 C C . ALA A 1 90 ? -3.887 -10.318 15.436 1.00 75.94 90 ALA A C 1
ATOM 700 O O . ALA A 1 90 ? -4.905 -10.978 15.651 1.00 75.94 90 ALA A O 1
ATOM 701 N N . ASN A 1 91 ? -2.713 -10.900 15.151 1.00 79.44 91 ASN A N 1
ATOM 702 C CA . ASN A 1 91 ? -2.466 -12.347 15.007 1.00 79.44 91 ASN A CA 1
ATOM 703 C C . ASN A 1 91 ? -3.192 -13.040 13.838 1.00 79.44 91 ASN A C 1
ATOM 705 O O . ASN A 1 91 ? -3.291 -14.266 13.816 1.00 79.44 91 ASN A O 1
ATOM 709 N N . LYS A 1 92 ? -3.686 -12.280 12.859 1.00 85.44 92 LYS A N 1
ATOM 710 C CA . LYS A 1 92 ? -4.196 -12.797 11.587 1.00 85.44 92 LYS A CA 1
ATOM 711 C C . LYS A 1 92 ? -3.285 -12.368 10.447 1.00 85.44 92 LYS A C 1
ATOM 713 O O . LYS A 1 92 ? -2.903 -11.203 10.357 1.00 85.44 92 LYS A O 1
ATOM 718 N N . THR A 1 93 ? -2.978 -13.307 9.565 1.00 90.00 93 THR A N 1
ATOM 719 C CA . THR A 1 93 ? -2.273 -13.042 8.310 1.00 90.00 93 THR A CA 1
ATOM 720 C C . THR A 1 93 ? -3.298 -12.649 7.253 1.00 90.00 93 THR A C 1
ATOM 722 O O . THR A 1 93 ? -4.241 -13.399 6.997 1.00 90.00 93 THR A O 1
ATOM 725 N N . ILE A 1 94 ? -3.148 -11.455 6.685 1.00 91.31 94 ILE A N 1
ATOM 726 C CA . ILE A 1 94 ? -4.051 -10.897 5.678 1.00 91.31 94 ILE A CA 1
ATOM 727 C C . ILE A 1 94 ? -3.291 -10.808 4.354 1.00 91.31 94 ILE A C 1
ATOM 729 O O . ILE A 1 94 ? -2.230 -10.173 4.312 1.00 91.31 94 ILE A O 1
ATOM 733 N N . PRO A 1 95 ? -3.828 -11.399 3.272 1.00 92.31 95 PRO A N 1
ATOM 734 C CA . PRO A 1 95 ? -3.152 -11.391 1.993 1.00 92.31 95 PRO A CA 1
ATOM 735 C C . PRO A 1 95 ? -3.042 -9.983 1.419 1.00 92.31 95 PRO A C 1
ATOM 737 O O . PRO A 1 95 ? -4.024 -9.237 1.371 1.00 92.31 95 PRO A O 1
ATOM 740 N N . VAL A 1 96 ? -1.851 -9.637 0.936 1.00 94.12 96 VAL A N 1
ATOM 741 C CA . VAL A 1 96 ? -1.636 -8.396 0.184 1.00 94.12 96 VAL A CA 1
ATOM 742 C C . VAL A 1 96 ? -1.912 -8.668 -1.289 1.00 94.12 96 VAL A C 1
ATOM 744 O O . VAL A 1 96 ? -1.335 -9.578 -1.886 1.00 94.12 96 VAL A O 1
ATOM 747 N N . LYS A 1 97 ? -2.802 -7.876 -1.892 1.00 95.38 97 LYS A N 1
ATOM 748 C CA . LYS A 1 97 ? -3.084 -7.928 -3.332 1.00 95.38 97 LYS A CA 1
ATOM 749 C C . LYS A 1 97 ? -2.667 -6.646 -4.037 1.00 95.38 97 LYS A C 1
ATOM 751 O O . LYS A 1 97 ? -2.595 -5.587 -3.428 1.00 95.38 97 LYS A O 1
ATOM 756 N N . HIS A 1 98 ? -2.396 -6.723 -5.330 1.00 95.81 98 HIS A N 1
ATOM 757 C CA . HIS A 1 98 ? -2.151 -5.576 -6.197 1.00 95.81 98 HIS A CA 1
ATOM 758 C C . HIS A 1 98 ? -1.001 -4.664 -5.741 1.00 95.81 98 HIS A C 1
ATOM 760 O O . HIS A 1 98 ? -1.076 -3.436 -5.865 1.00 95.81 98 HIS A O 1
ATOM 766 N N . LEU A 1 99 ? 0.077 -5.244 -5.205 1.00 96.88 99 LEU A N 1
ATOM 767 C CA . LEU A 1 99 ? 1.293 -4.487 -4.921 1.00 96.88 99 LEU A CA 1
ATOM 768 C C . LEU A 1 99 ? 1.814 -3.831 -6.203 1.00 96.88 99 LEU A C 1
ATOM 770 O O . LEU A 1 99 ? 1.989 -4.489 -7.228 1.00 96.88 99 LEU A O 1
ATOM 774 N N . GLY A 1 100 ? 2.074 -2.525 -6.138 1.00 96.56 100 GLY A N 1
ATOM 775 C CA . GLY A 1 100 ? 2.560 -1.763 -7.285 1.00 96.56 100 GLY A CA 1
ATOM 776 C C . GLY A 1 100 ? 1.483 -0.997 -8.054 1.00 96.56 100 GLY A C 1
ATOM 777 O O . GLY A 1 100 ? 1.777 -0.466 -9.128 1.00 96.56 100 GLY A O 1
ATOM 778 N N . LEU A 1 101 ? 0.262 -0.880 -7.512 1.00 97.12 101 LEU A N 1
ATOM 779 C CA . LEU A 1 101 ? -0.748 0.048 -8.039 1.00 97.12 101 LEU A CA 1
ATOM 780 C C . LEU A 1 101 ? -0.343 1.525 -7.875 1.00 97.12 101 LEU A C 1
ATOM 782 O O . LEU A 1 101 ? -0.748 2.374 -8.673 1.00 97.12 101 LEU A O 1
ATOM 786 N N . SER A 1 102 ? 0.483 1.845 -6.879 1.00 97.06 102 SER A N 1
ATOM 787 C CA . SER A 1 102 ? 1.099 3.163 -6.735 1.00 97.06 102 SER A CA 1
ATOM 788 C C . SER A 1 102 ? 2.582 3.047 -6.408 1.00 97.06 102 SER A C 1
ATOM 790 O O . SER A 1 102 ? 3.011 2.139 -5.698 1.00 97.06 102 SER A O 1
ATOM 792 N N . ILE A 1 103 ? 3.361 3.973 -6.961 1.00 97.06 103 ILE A N 1
ATOM 793 C CA . ILE A 1 103 ? 4.800 4.098 -6.747 1.00 97.06 103 ILE A CA 1
ATOM 794 C C . ILE A 1 103 ? 5.188 5.577 -6.850 1.00 97.06 103 ILE A C 1
ATOM 796 O O . ILE A 1 103 ? 4.648 6.295 -7.694 1.00 97.06 103 ILE A O 1
ATOM 800 N N . ALA A 1 104 ? 6.107 6.030 -6.004 1.00 95.56 104 ALA A N 1
ATOM 801 C CA . ALA A 1 104 ? 6.662 7.378 -6.037 1.00 95.56 104 ALA A CA 1
ATOM 802 C C . ALA A 1 104 ? 8.118 7.365 -5.558 1.00 95.56 104 ALA A C 1
ATOM 804 O O . ALA A 1 104 ? 8.430 6.691 -4.580 1.00 95.56 104 ALA A O 1
ATOM 805 N N . ALA A 1 105 ? 9.001 8.104 -6.232 1.00 93.12 105 ALA A N 1
ATOM 806 C CA . ALA A 1 105 ? 10.367 8.321 -5.755 1.00 93.12 105 ALA A CA 1
ATOM 807 C C . ALA A 1 105 ? 10.397 9.326 -4.596 1.00 93.12 105 ALA A C 1
ATOM 809 O O . ALA A 1 105 ? 9.534 10.204 -4.500 1.00 93.12 105 ALA A O 1
ATOM 810 N N . ASP A 1 106 ? 11.420 9.220 -3.749 1.00 88.50 106 ASP A N 1
ATOM 811 C CA . ASP A 1 106 ? 11.795 10.297 -2.841 1.00 88.50 106 ASP A CA 1
ATOM 812 C C . ASP A 1 106 ? 12.398 11.489 -3.610 1.00 88.50 106 ASP A C 1
ATOM 814 O O . ASP A 1 106 ? 12.666 11.423 -4.811 1.00 88.50 106 ASP A O 1
ATOM 818 N N . TYR A 1 107 ? 12.605 12.613 -2.920 1.00 82.44 107 TYR A N 1
ATOM 819 C CA . TYR A 1 107 ? 13.108 13.834 -3.561 1.00 82.44 107 TYR A CA 1
ATOM 820 C C . TYR A 1 107 ? 14.548 13.698 -4.089 1.00 82.44 107 TYR A C 1
ATOM 822 O O . TYR A 1 107 ? 14.956 14.476 -4.950 1.00 82.44 107 TYR A O 1
ATOM 830 N N . ILE A 1 108 ? 15.320 12.740 -3.562 1.00 80.00 108 ILE A N 1
ATOM 831 C CA . ILE A 1 108 ? 16.711 12.481 -3.958 1.00 80.00 108 ILE A CA 1
ATOM 832 C C . ILE A 1 108 ? 16.755 11.549 -5.181 1.00 80.00 108 ILE A C 1
ATOM 834 O O . ILE A 1 108 ? 17.685 11.635 -5.981 1.00 80.00 108 ILE A O 1
ATOM 838 N N . GLY A 1 109 ? 15.751 10.684 -5.353 1.00 75.62 109 GLY A N 1
ATOM 839 C CA . GLY A 1 109 ? 15.674 9.663 -6.396 1.00 75.62 109 GLY A CA 1
ATOM 840 C C . GLY A 1 109 ? 16.442 8.375 -6.076 1.00 75.62 109 GLY A C 1
ATOM 841 O O . GLY A 1 109 ? 16.573 7.522 -6.957 1.00 75.62 109 GLY A O 1
ATOM 842 N N . SER A 1 110 ? 16.953 8.232 -4.846 1.00 83.19 110 SER A N 1
ATOM 843 C CA . SER A 1 110 ? 17.694 7.050 -4.377 1.00 83.19 110 SER A CA 1
ATOM 844 C C . SER A 1 110 ? 16.789 6.010 -3.715 1.00 83.19 110 SER A C 1
ATOM 846 O O . SER A 1 110 ? 17.150 4.833 -3.637 1.00 83.19 110 SER A O 1
ATOM 848 N N . GLN A 1 111 ? 15.608 6.436 -3.266 1.00 92.75 111 GLN A N 1
ATOM 849 C CA . GLN A 1 111 ? 14.594 5.582 -2.669 1.00 92.75 111 GLN A CA 1
ATOM 850 C C . GLN A 1 111 ? 13.254 5.792 -3.358 1.00 92.75 111 GLN A C 1
ATOM 852 O O . GLN A 1 111 ? 12.991 6.815 -3.993 1.00 92.75 111 GLN A O 1
ATOM 857 N N . PHE A 1 112 ? 12.371 4.819 -3.205 1.00 95.00 112 PHE A N 1
ATOM 858 C CA . PHE A 1 112 ? 10.996 4.949 -3.647 1.00 95.00 112 PHE A CA 1
ATOM 859 C C . PHE A 1 112 ? 10.051 4.229 -2.702 1.00 95.00 112 PHE A C 1
ATOM 861 O O . PHE A 1 112 ? 10.410 3.245 -2.061 1.00 95.00 112 PHE A O 1
ATOM 868 N N . THR A 1 113 ? 8.819 4.709 -2.655 1.00 96.25 113 THR A N 1
ATOM 869 C CA . THR A 1 113 ? 7.729 4.081 -1.925 1.00 96.25 113 THR A CA 1
ATOM 870 C C . THR A 1 113 ? 6.775 3.453 -2.918 1.00 96.25 113 THR A C 1
ATOM 872 O O . THR A 1 113 ? 6.365 4.088 -3.890 1.00 96.25 113 THR A O 1
ATOM 875 N N . VAL A 1 114 ? 6.396 2.210 -2.664 1.00 96.88 114 VAL A N 1
ATOM 876 C CA . VAL A 1 114 ? 5.415 1.455 -3.443 1.00 96.88 114 VAL A CA 1
ATOM 877 C C . VAL A 1 114 ? 4.338 0.934 -2.510 1.00 96.88 114 VAL A C 1
ATOM 879 O O . VAL A 1 114 ? 4.643 0.449 -1.421 1.00 96.88 114 VAL A O 1
ATOM 882 N N . CYS A 1 115 ? 3.077 1.040 -2.919 1.00 96.81 115 CYS A N 1
ATOM 883 C CA . CYS A 1 115 ? 1.965 0.630 -2.074 1.00 96.81 115 CYS A CA 1
ATOM 884 C C . CYS A 1 115 ? 1.040 -0.373 -2.760 1.00 96.81 115 CYS A C 1
ATOM 886 O O . CYS A 1 115 ? 0.871 -0.399 -3.985 1.00 96.81 115 CYS A O 1
ATOM 888 N N . SER A 1 116 ? 0.415 -1.185 -1.916 1.00 95.94 116 SER A N 1
ATOM 889 C CA . SER A 1 116 ? -0.790 -1.942 -2.204 1.00 95.94 116 SER A CA 1
ATOM 890 C C . SER A 1 116 ? -1.956 -1.281 -1.460 1.00 95.94 116 SER A C 1
ATOM 892 O O . SER A 1 116 ? -1.917 -1.192 -0.232 1.00 95.94 116 SER A O 1
ATOM 894 N N . PRO A 1 117 ? -3.014 -0.846 -2.161 1.00 94.69 117 PRO A N 1
ATOM 895 C CA . PRO A 1 117 ? -4.265 -0.420 -1.545 1.00 94.69 117 PRO A CA 1
ATOM 896 C C . PRO A 1 117 ? -5.228 -1.596 -1.299 1.00 94.69 117 PRO A C 1
ATOM 898 O O . PRO A 1 117 ? -6.422 -1.372 -1.138 1.00 94.69 117 PRO A O 1
ATOM 901 N N . SER A 1 118 ? -4.769 -2.852 -1.377 1.00 94.25 118 SER A N 1
ATOM 902 C CA . SER A 1 118 ? -5.642 -4.034 -1.351 1.00 94.25 118 SER A CA 1
ATOM 903 C C . SER A 1 118 ? -5.269 -5.020 -0.253 1.00 94.25 118 SER A C 1
ATOM 905 O O . SER A 1 118 ? -5.052 -6.204 -0.508 1.00 94.25 118 SER A O 1
ATOM 907 N N . VAL A 1 119 ? -5.240 -4.521 0.981 1.00 93.88 119 VAL A N 1
ATOM 908 C CA . VAL A 1 119 ? -5.209 -5.338 2.199 1.00 93.88 119 VAL A CA 1
ATOM 909 C C . VAL A 1 119 ? -6.642 -5.462 2.714 1.00 93.88 119 VAL A C 1
ATOM 911 O O . VAL A 1 119 ? -7.072 -4.750 3.625 1.00 93.88 119 VAL A O 1
ATOM 914 N N . ALA A 1 120 ? -7.412 -6.315 2.040 1.00 92.25 120 ALA A N 1
ATOM 915 C CA . ALA A 1 120 ? -8.823 -6.521 2.334 1.00 92.25 120 ALA A CA 1
ATOM 916 C C . ALA A 1 120 ? -8.992 -7.496 3.501 1.00 92.25 120 ALA A C 1
ATOM 918 O O . ALA A 1 120 ? -8.436 -8.596 3.482 1.00 92.25 120 ALA A O 1
ATOM 919 N N . HIS A 1 121 ? -9.775 -7.112 4.504 1.00 89.94 121 HIS A N 1
ATOM 920 C CA . HIS A 1 121 ? -10.111 -7.997 5.609 1.00 89.94 121 HIS A CA 1
ATOM 921 C C . HIS A 1 121 ? -11.514 -7.726 6.143 1.00 89.94 121 HIS A C 1
ATOM 923 O O . HIS A 1 121 ? -12.005 -6.600 6.126 1.00 89.94 121 HIS A O 1
ATOM 929 N N . GLU A 1 122 ? -12.144 -8.782 6.639 1.00 88.25 122 GLU A N 1
ATOM 930 C CA . GLU A 1 122 ? -13.439 -8.692 7.300 1.00 88.25 122 GLU A CA 1
ATOM 931 C C . GLU A 1 122 ? -13.245 -8.375 8.780 1.00 88.25 122 GLU A C 1
ATOM 933 O O . GLU A 1 122 ? -12.470 -9.038 9.486 1.00 88.25 122 GLU A O 1
ATOM 938 N N . CYS A 1 123 ? -13.997 -7.395 9.266 1.00 85.44 123 CYS A N 1
ATOM 939 C CA . CYS A 1 123 ? -14.160 -7.151 10.684 1.00 85.44 123 CYS A CA 1
ATOM 940 C C . CYS A 1 123 ? -15.647 -7.115 11.025 1.00 85.44 123 CYS A C 1
ATOM 942 O O . CYS A 1 123 ? -16.379 -6.187 10.677 1.00 85.44 123 CYS A O 1
ATOM 944 N N . ASN A 1 124 ? -16.089 -8.141 11.752 1.00 83.12 124 ASN A N 1
ATOM 945 C CA . ASN A 1 124 ? -17.499 -8.403 12.024 1.00 83.12 124 ASN A CA 1
ATOM 946 C C . ASN A 1 124 ? -18.302 -8.628 10.729 1.00 83.12 124 ASN A C 1
ATOM 948 O O . ASN A 1 124 ? -18.104 -9.648 10.083 1.00 83.12 124 ASN A O 1
ATOM 952 N N . GLU A 1 125 ? -19.207 -7.712 10.388 1.00 83.56 125 GLU A N 1
ATOM 953 C CA . GLU A 1 125 ? -20.066 -7.758 9.191 1.00 83.56 125 GLU A CA 1
ATOM 954 C C . GLU A 1 125 ? -19.614 -6.752 8.118 1.00 83.56 125 GLU A C 1
ATOM 956 O O . GLU A 1 125 ? -20.286 -6.586 7.104 1.00 83.56 125 GLU A O 1
ATOM 961 N N . ASN A 1 126 ? -18.489 -6.067 8.353 1.00 84.44 126 ASN A N 1
ATOM 962 C CA . ASN A 1 126 ? -17.969 -5.029 7.478 1.00 84.44 126 ASN A CA 1
ATOM 963 C C . ASN A 1 126 ? -16.655 -5.474 6.831 1.00 84.44 126 ASN A C 1
ATOM 965 O O . ASN A 1 126 ? -15.713 -5.886 7.517 1.00 84.44 126 ASN A O 1
ATOM 969 N N . SER A 1 127 ? -16.567 -5.259 5.523 1.00 89.75 127 SER A N 1
ATOM 970 C CA . SER A 1 127 ? -15.331 -5.390 4.764 1.00 89.75 127 SER A CA 1
ATOM 971 C C . SER A 1 127 ? -14.528 -4.094 4.846 1.00 89.75 127 SER A C 1
ATOM 973 O O . SER A 1 127 ? -15.014 -3.024 4.473 1.00 89.75 127 SER A O 1
ATOM 975 N N . TYR A 1 128 ? -13.276 -4.188 5.280 1.00 90.38 128 TYR A N 1
ATOM 976 C CA . TYR A 1 128 ? -12.334 -3.075 5.304 1.00 90.38 128 TYR A CA 1
ATOM 977 C C . TYR A 1 128 ? -11.285 -3.262 4.218 1.00 90.38 128 TYR A C 1
ATOM 979 O O . TYR A 1 128 ? -10.736 -4.352 4.038 1.00 90.38 128 TYR A O 1
ATOM 987 N N . LEU A 1 129 ? -10.987 -2.177 3.509 1.00 93.06 129 LEU A N 1
ATOM 988 C CA . LEU A 1 129 ? -9.943 -2.133 2.498 1.00 93.06 129 LEU A CA 1
ATOM 989 C C . LEU A 1 129 ? -8.841 -1.189 2.966 1.00 93.06 129 LEU A C 1
ATOM 991 O O . LEU A 1 129 ? -8.947 0.026 2.818 1.00 93.06 129 LEU A O 1
ATOM 995 N N . ASN A 1 130 ? -7.789 -1.768 3.534 1.00 93.75 130 ASN A N 1
ATOM 996 C CA . ASN A 1 130 ? -6.638 -1.014 4.002 1.00 93.75 130 ASN A CA 1
ATOM 997 C C . ASN A 1 130 ? -5.494 -1.062 2.989 1.00 93.75 130 ASN A C 1
ATOM 999 O O . ASN A 1 130 ? -5.518 -1.798 1.998 1.00 93.75 130 ASN A O 1
ATOM 1003 N N . SER A 1 131 ? -4.457 -0.282 3.276 1.00 94.44 131 SER A N 1
ATOM 1004 C CA . SER A 1 131 ? -3.256 -0.225 2.460 1.00 94.44 131 SER A CA 1
ATOM 1005 C C . SER A 1 131 ? -2.000 -0.571 3.252 1.00 94.44 131 SER A C 1
ATOM 1007 O O . SER A 1 131 ? -1.939 -0.437 4.477 1.00 94.44 131 SER A O 1
ATOM 1009 N N . VAL A 1 132 ? -0.988 -1.021 2.522 1.00 95.25 132 VAL A N 1
ATOM 1010 C CA . VAL A 1 132 ? 0.376 -1.190 3.009 1.00 95.25 132 VAL A CA 1
ATOM 1011 C C . VAL A 1 132 ? 1.332 -0.583 1.994 1.00 95.25 132 VAL A C 1
ATOM 1013 O O . VAL A 1 132 ? 1.131 -0.694 0.783 1.00 95.25 132 VAL A O 1
ATOM 1016 N N . CYS A 1 133 ? 2.359 0.082 2.496 1.00 96.25 133 CYS A N 1
ATOM 1017 C CA . CYS A 1 133 ? 3.392 0.728 1.713 1.00 96.25 133 CYS A CA 1
ATOM 1018 C C . CYS A 1 133 ? 4.763 0.246 2.169 1.00 96.25 133 CYS A C 1
ATOM 1020 O O . CYS A 1 133 ? 4.984 0.012 3.357 1.00 96.25 133 CYS A O 1
ATOM 1022 N N . TYR A 1 134 ? 5.681 0.154 1.217 1.00 95.62 134 TYR A N 1
ATOM 1023 C CA . TYR A 1 134 ? 7.055 -0.274 1.422 1.00 95.62 134 TYR A CA 1
ATOM 1024 C C . TYR A 1 134 ? 7.983 0.779 0.827 1.00 95.62 134 TYR A C 1
ATOM 1026 O O . TYR A 1 134 ? 7.832 1.154 -0.338 1.00 95.62 134 TYR A O 1
ATOM 1034 N N . THR A 1 135 ? 8.937 1.244 1.621 1.00 95.38 135 THR A N 1
ATOM 1035 C CA . THR A 1 135 ? 10.030 2.106 1.172 1.00 95.38 135 THR A CA 1
ATOM 1036 C C . THR A 1 135 ? 11.201 1.223 0.770 1.00 95.38 135 THR A C 1
ATOM 1038 O O . THR A 1 135 ? 11.590 0.325 1.520 1.00 95.38 135 THR A O 1
ATOM 1041 N N . MET A 1 136 ? 11.766 1.467 -0.408 1.00 93.00 136 MET A N 1
ATOM 1042 C CA . MET A 1 136 ? 12.791 0.623 -1.011 1.00 93.00 136 MET A CA 1
ATOM 1043 C C . MET A 1 136 ? 13.956 1.421 -1.573 1.00 93.00 136 MET A C 1
ATOM 1045 O O . MET A 1 136 ? 13.807 2.569 -1.992 1.00 93.00 136 MET A O 1
ATOM 1049 N N . THR A 1 137 ? 15.106 0.762 -1.635 1.00 92.19 137 THR A N 1
ATOM 1050 C CA . THR A 1 137 ? 16.268 1.194 -2.416 1.00 92.19 137 THR A CA 1
ATOM 1051 C C . THR A 1 137 ? 16.088 0.894 -3.905 1.00 92.19 137 THR A C 1
ATOM 1053 O O . THR A 1 137 ? 15.302 0.028 -4.301 1.00 92.19 137 THR A O 1
ATOM 1056 N N . ASP A 1 138 ? 16.901 1.527 -4.754 1.00 88.25 138 ASP A N 1
ATOM 1057 C CA . ASP A 1 138 ? 16.913 1.281 -6.201 1.00 88.25 138 ASP A CA 1
ATOM 1058 C C . ASP A 1 138 ? 17.267 -0.163 -6.611 1.00 88.25 138 ASP A C 1
ATOM 1060 O O . ASP A 1 138 ? 17.030 -0.569 -7.752 1.00 88.25 138 ASP A O 1
ATOM 1064 N N . ASP A 1 139 ? 17.827 -0.966 -5.707 1.00 89.00 139 ASP A N 1
ATOM 1065 C CA . ASP A 1 139 ? 18.143 -2.376 -5.928 1.00 89.00 139 ASP A CA 1
ATOM 1066 C C . ASP A 1 139 ? 17.108 -3.352 -5.341 1.00 89.00 139 ASP A C 1
ATOM 1068 O O . ASP A 1 139 ? 17.363 -4.564 -5.296 1.00 89.00 139 ASP A O 1
ATOM 1072 N N . LEU A 1 140 ? 15.917 -2.834 -5.018 1.00 92.06 140 LEU A N 1
ATOM 1073 C CA . LEU A 1 140 ? 14.743 -3.566 -4.536 1.00 92.06 140 LEU A CA 1
ATOM 1074 C C . LEU A 1 140 ? 14.922 -4.176 -3.137 1.00 92.06 140 LEU A C 1
ATOM 1076 O O . LEU A 1 140 ? 14.458 -5.289 -2.890 1.00 92.06 140 LEU A O 1
ATOM 1080 N N . ARG A 1 141 ? 15.621 -3.489 -2.225 1.00 91.94 141 ARG A N 1
ATOM 1081 C CA . ARG A 1 141 ? 15.668 -3.883 -0.807 1.00 91.94 141 ARG A CA 1
ATOM 1082 C C . ARG A 1 141 ? 14.658 -3.071 -0.015 1.00 91.94 141 ARG A C 1
ATOM 1084 O O . ARG A 1 141 ? 14.618 -1.852 -0.158 1.00 91.94 141 ARG A O 1
ATOM 1091 N N . GLU A 1 142 ? 13.884 -3.742 0.837 1.00 93.50 142 GLU A N 1
ATOM 1092 C CA . GLU A 1 142 ? 13.022 -3.061 1.806 1.00 93.50 142 GLU A CA 1
ATOM 1093 C C . GLU A 1 142 ? 13.881 -2.304 2.820 1.00 93.50 142 GLU A C 1
ATOM 1095 O O . GLU A 1 142 ? 14.811 -2.865 3.400 1.00 93.50 142 GLU A O 1
ATOM 1100 N N . ILE A 1 143 ? 13.548 -1.038 3.041 1.00 93.81 143 ILE A N 1
ATOM 1101 C CA . ILE A 1 143 ? 14.080 -0.222 4.135 1.00 93.81 143 ILE A CA 1
ATOM 1102 C C . ILE A 1 143 ? 13.087 -0.228 5.294 1.00 93.81 143 ILE A C 1
ATOM 1104 O O . ILE A 1 143 ? 13.471 -0.385 6.451 1.00 93.81 143 ILE A O 1
ATOM 1108 N N . SER A 1 144 ? 11.808 -0.034 4.980 1.00 94.06 144 SER A N 1
ATOM 1109 C CA . SER A 1 144 ? 10.726 -0.031 5.954 1.00 94.06 144 SER A CA 1
ATOM 1110 C C . SER A 1 144 ? 9.382 -0.299 5.292 1.00 94.06 144 SER A C 1
ATOM 1112 O O . SER A 1 144 ? 9.204 -0.082 4.091 1.00 94.06 144 SER A O 1
ATOM 1114 N N . SER A 1 145 ? 8.412 -0.698 6.107 1.00 93.94 145 SER A N 1
ATOM 1115 C CA . SER A 1 145 ? 7.009 -0.798 5.730 1.00 93.94 145 SER A CA 1
ATOM 1116 C C . SER A 1 145 ? 6.123 -0.065 6.727 1.00 93.94 145 SER A C 1
ATOM 1118 O O . SER A 1 145 ? 6.432 0.055 7.914 1.00 93.94 145 SER A O 1
ATOM 1120 N N . PHE A 1 146 ? 5.013 0.473 6.234 1.00 94.12 146 PHE A N 1
ATOM 1121 C CA . PHE A 1 146 ? 4.027 1.180 7.041 1.00 94.12 146 PHE A CA 1
ATOM 1122 C C . PHE A 1 146 ? 2.626 1.014 6.454 1.00 94.12 146 PHE A C 1
ATOM 1124 O O . PHE A 1 146 ? 2.449 0.690 5.279 1.00 94.12 146 PHE A O 1
ATOM 1131 N N . LYS A 1 147 ? 1.610 1.228 7.290 1.00 93.88 147 LYS A N 1
ATOM 1132 C CA . LYS A 1 147 ? 0.203 1.021 6.942 1.00 93.88 147 LYS A CA 1
ATOM 1133 C C . LYS A 1 147 ? -0.555 2.331 7.164 1.00 93.88 147 LYS A C 1
ATOM 1135 O O . LYS A 1 147 ? -0.904 2.636 8.307 1.00 93.88 147 LYS A O 1
ATOM 1140 N N . PRO A 1 148 ? -0.727 3.170 6.130 1.00 91.69 148 PRO A N 1
ATOM 1141 C CA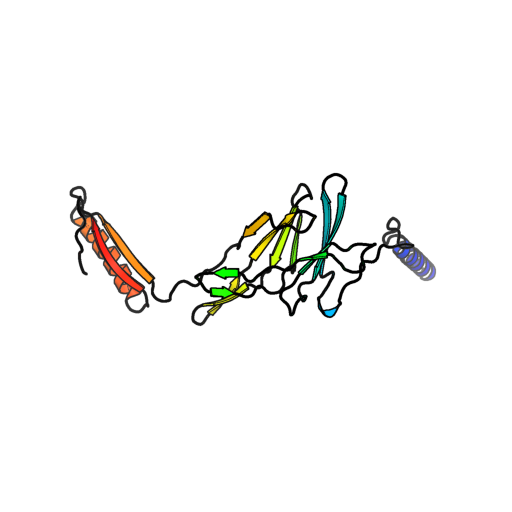 . PRO A 1 148 ? -1.326 4.480 6.325 1.00 91.69 148 PRO A CA 1
ATOM 1142 C C . PRO A 1 148 ? -2.825 4.338 6.603 1.00 91.69 148 PRO A C 1
ATOM 1144 O O . PRO A 1 148 ? -3.521 3.617 5.889 1.00 91.69 148 PRO A O 1
ATOM 1147 N N . ALA A 1 149 ? -3.293 5.029 7.650 1.00 88.19 149 ALA A N 1
ATOM 1148 C CA . ALA A 1 149 ? -4.687 5.019 8.110 1.00 88.19 149 ALA A CA 1
ATOM 1149 C C . ALA A 1 149 ? -5.284 3.600 8.228 1.00 88.19 149 ALA A C 1
ATOM 1151 O O . ALA A 1 149 ? -6.408 3.354 7.800 1.00 88.19 149 ALA A O 1
ATOM 1152 N N . PHE A 1 150 ? -4.503 2.649 8.752 1.00 87.94 150 PHE A N 1
ATOM 1153 C CA . PHE A 1 150 ? -4.936 1.260 8.856 1.00 87.94 150 PHE A CA 1
ATOM 1154 C C . PHE A 1 150 ? -5.982 1.102 9.959 1.00 87.94 150 PHE A C 1
ATOM 1156 O O . PHE A 1 150 ? -5.659 1.223 11.139 1.00 87.94 150 PHE A O 1
ATOM 1163 N N . GLU A 1 151 ? -7.213 0.784 9.569 1.00 86.50 151 GLU A N 1
ATOM 1164 C CA . GLU A 1 151 ? -8.267 0.452 10.521 1.00 86.50 151 GLU A CA 1
ATOM 1165 C C . GLU A 1 151 ? -8.048 -0.977 11.031 1.00 86.50 151 GLU A C 1
ATOM 1167 O O . GLU A 1 151 ? -8.160 -1.942 10.268 1.00 86.50 151 GLU A O 1
ATOM 1172 N N . GLU A 1 152 ? -7.679 -1.123 12.302 1.00 83.06 152 GLU A N 1
ATOM 1173 C CA . GLU A 1 152 ? -7.568 -2.436 12.933 1.00 83.06 152 GLU A CA 1
ATOM 1174 C C . GLU A 1 152 ? -8.942 -2.952 13.363 1.00 83.06 152 GLU A C 1
ATOM 1176 O O . GLU A 1 152 ? -9.784 -2.207 13.865 1.00 83.06 152 GLU A O 1
ATOM 1181 N N . CYS A 1 153 ? -9.156 -4.264 13.229 1.00 80.00 153 CYS A N 1
ATOM 1182 C CA . CYS A 1 153 ? -10.383 -4.880 13.708 1.00 80.00 153 CYS A CA 1
ATOM 1183 C C . CYS A 1 153 ? -10.413 -4.924 15.240 1.00 80.00 153 CYS A C 1
ATOM 1185 O O . CYS A 1 153 ? -9.919 -5.867 15.868 1.00 80.00 153 CYS A O 1
ATOM 1187 N N . THR A 1 154 ? -11.016 -3.908 15.848 1.00 72.75 154 THR A N 1
ATOM 1188 C CA . THR A 1 154 ? -11.316 -3.908 17.277 1.00 72.75 154 THR A CA 1
ATOM 1189 C C . THR A 1 154 ? -12.470 -4.869 17.565 1.00 72.75 154 THR A C 1
ATOM 1191 O O . THR A 1 154 ? -13.394 -5.063 16.768 1.00 72.75 154 THR A O 1
ATOM 1194 N N . ARG A 1 155 ? -12.390 -5.569 18.703 1.00 68.81 155 ARG A N 1
ATOM 1195 C CA . ARG A 1 155 ? -13.432 -6.524 19.099 1.00 68.81 155 ARG A CA 1
ATOM 1196 C C . ARG A 1 155 ? -14.763 -5.790 19.263 1.00 68.81 155 ARG A C 1
ATOM 1198 O O . ARG A 1 155 ? -14.798 -4.701 19.819 1.00 68.81 155 ARG A O 1
ATOM 1205 N N . LYS A 1 156 ? -15.865 -6.449 18.873 1.00 64.81 156 LYS A N 1
ATOM 1206 C CA . LYS A 1 156 ? -17.242 -5.976 19.125 1.00 64.81 156 LYS A CA 1
ATOM 1207 C C . LYS A 1 156 ? -17.440 -5.565 20.592 1.00 64.81 156 LYS A C 1
ATOM 1209 O O . LYS A 1 156 ? -18.162 -4.615 20.861 1.00 64.81 156 LYS A O 1
ATOM 1214 N N . THR A 1 157 ? -16.806 -6.258 21.537 1.00 69.62 157 THR A N 1
ATOM 1215 C CA . THR A 1 157 ? -16.839 -5.895 22.957 1.00 69.62 157 THR A CA 1
ATOM 1216 C C . THR A 1 157 ? -15.739 -4.895 23.287 1.00 69.62 157 THR A C 1
ATOM 1218 O O . THR A 1 157 ? -14.557 -5.247 23.256 1.00 69.62 157 THR A O 1
ATOM 1221 N N . VAL A 1 158 ? -16.145 -3.677 23.630 1.00 79.56 158 VAL A N 1
ATOM 1222 C CA . VAL A 1 158 ? -15.269 -2.640 24.181 1.00 79.56 158 VAL A CA 1
ATOM 1223 C C . VAL A 1 158 ? -15.461 -2.631 25.692 1.00 79.56 158 VAL A C 1
ATOM 1225 O O . VAL A 1 158 ? -16.595 -2.551 26.156 1.00 79.56 158 VAL A O 1
ATOM 1228 N N . ASP A 1 159 ? -14.374 -2.709 26.450 1.00 83.50 159 ASP A N 1
ATOM 1229 C CA . ASP A 1 159 ? -14.406 -2.492 27.895 1.00 83.50 159 ASP A CA 1
ATOM 1230 C C . ASP A 1 159 ? -14.044 -1.021 28.154 1.00 83.50 159 ASP A C 1
ATOM 1232 O O . ASP A 1 159 ? -12.899 -0.605 27.973 1.00 83.50 159 ASP A O 1
ATOM 1236 N N . LEU A 1 160 ? -15.037 -0.210 28.515 1.00 86.75 160 LEU A N 1
ATOM 1237 C CA . LEU A 1 160 ? -14.878 1.204 28.844 1.00 86.75 160 LEU A CA 1
ATOM 1238 C C . LEU A 1 160 ? -14.687 1.352 30.356 1.00 86.75 160 LEU A C 1
ATOM 1240 O O . LEU A 1 160 ? -15.548 0.945 31.137 1.00 86.75 160 LEU A O 1
ATOM 1244 N N . VAL A 1 161 ? -13.577 1.962 30.768 1.00 89.94 161 VAL A N 1
ATOM 1245 C CA . VAL A 1 161 ? -13.282 2.214 32.183 1.00 89.94 161 VAL A CA 1
ATOM 1246 C C . VAL A 1 161 ? -13.334 3.711 32.462 1.00 89.94 161 VAL A C 1
ATOM 1248 O O . VAL A 1 161 ? -12.538 4.473 31.915 1.00 89.94 161 VAL A O 1
ATOM 1251 N N . PHE A 1 162 ? -14.247 4.129 33.336 1.00 90.75 162 PHE A N 1
ATOM 1252 C CA . PHE A 1 162 ? -14.246 5.473 33.905 1.00 90.75 162 PHE A CA 1
ATOM 1253 C C . PHE A 1 162 ? -13.351 5.499 35.135 1.00 90.75 162 PHE A C 1
ATOM 1255 O O . PHE A 1 162 ? -13.652 4.842 36.127 1.00 90.75 162 PHE A O 1
ATOM 1262 N N . LEU A 1 163 ? -12.276 6.278 35.079 1.00 89.50 163 LEU A N 1
ATOM 1263 C CA . LEU A 1 163 ? -11.494 6.646 36.253 1.00 89.50 163 LEU A CA 1
ATOM 1264 C C . LEU A 1 163 ? -11.852 8.086 36.601 1.00 89.50 163 LEU A C 1
ATOM 1266 O O . LEU A 1 163 ? -11.580 8.988 35.808 1.00 89.50 163 LEU A O 1
ATOM 1270 N N . PHE A 1 164 ? -12.494 8.297 37.746 1.00 86.50 164 PHE A N 1
ATOM 1271 C CA . PHE A 1 164 ? -12.936 9.627 38.152 1.00 86.50 164 PHE A CA 1
ATOM 1272 C C . PHE A 1 164 ? -12.497 9.955 39.574 1.00 86.50 164 PHE A C 1
ATOM 1274 O O . PHE A 1 164 ? -12.318 9.078 40.425 1.00 86.50 164 PHE A O 1
ATOM 1281 N N . ASP A 1 165 ? -12.256 11.244 39.781 1.00 86.38 165 ASP A N 1
ATOM 1282 C CA . ASP A 1 165 ? -11.656 11.756 40.999 1.00 86.38 165 ASP A CA 1
ATOM 1283 C C . ASP A 1 165 ? -12.668 11.761 42.152 1.00 86.38 165 ASP A C 1
ATOM 1285 O O . ASP A 1 165 ? -13.803 12.220 42.016 1.00 86.38 165 ASP A O 1
ATOM 1289 N N . GLY A 1 166 ? -12.239 11.217 43.286 1.00 83.19 166 GLY A N 1
ATOM 1290 C CA . GLY A 1 166 ? -12.943 11.250 44.559 1.00 83.19 166 GLY A CA 1
ATOM 1291 C C . GLY A 1 166 ? -12.184 12.013 45.632 1.00 83.19 166 GLY A C 1
ATOM 1292 O O . GLY A 1 166 ? -12.514 11.853 46.801 1.00 83.19 166 GLY A O 1
ATOM 1293 N N . SER A 1 167 ? -11.128 12.752 45.281 1.00 86.56 167 SER A N 1
ATOM 1294 C CA . SER A 1 167 ? -10.258 13.476 46.208 1.00 86.56 167 SER A CA 1
ATOM 1295 C C . SER A 1 167 ? -11.015 14.438 47.130 1.00 86.56 167 SER A C 1
ATOM 1297 O O . SER A 1 167 ? -12.105 14.917 46.824 1.00 86.56 167 SER A O 1
ATOM 1299 N N . ALA A 1 168 ? -10.397 14.774 48.265 1.00 85.31 168 ALA A N 1
ATOM 1300 C CA . ALA A 1 168 ? -10.968 15.712 49.234 1.00 85.31 168 ALA A CA 1
ATOM 1301 C C . ALA A 1 168 ? -11.096 17.158 48.705 1.00 85.31 168 ALA A C 1
ATOM 1303 O O . ALA A 1 168 ? -11.763 17.976 49.333 1.00 85.31 168 ALA A O 1
ATOM 1304 N N . SER A 1 169 ? -10.458 17.486 47.574 1.00 88.56 169 SER A N 1
ATOM 1305 C CA . SER A 1 169 ? -10.620 18.781 46.900 1.00 88.56 169 SER A CA 1
ATOM 1306 C C . SER A 1 169 ? -11.909 18.897 46.088 1.00 88.56 169 SER A C 1
ATOM 1308 O O . SER A 1 169 ? -12.265 20.008 45.704 1.00 88.56 169 SER A O 1
ATOM 1310 N N . MET A 1 170 ? -12.597 17.784 45.825 1.00 88.25 170 MET A N 1
ATOM 1311 C CA . MET A 1 170 ? -13.852 17.767 45.080 1.00 88.25 170 MET A CA 1
ATOM 1312 C C . MET A 1 170 ? -15.015 18.187 45.983 1.00 88.25 170 MET A C 1
ATOM 1314 O O . MET A 1 170 ? -15.218 17.620 47.059 1.00 88.25 170 MET A O 1
ATOM 1318 N N . THR A 1 171 ? -15.820 19.147 45.536 1.00 91.62 171 THR A N 1
ATOM 1319 C CA . THR A 1 171 ? -17.080 19.472 46.214 1.00 91.62 171 THR A CA 1
ATOM 1320 C C . THR A 1 171 ? -18.151 18.410 45.941 1.00 91.62 171 THR A C 1
ATOM 1322 O O . THR A 1 171 ? -18.096 17.672 44.957 1.00 91.62 171 THR A O 1
ATOM 1325 N N . GLU A 1 172 ? -19.170 18.343 46.797 1.00 89.50 172 GLU A N 1
ATOM 1326 C CA . GLU A 1 172 ? -20.288 17.401 46.636 1.00 89.50 172 GLU A CA 1
ATOM 1327 C C . GLU A 1 172 ? -21.059 17.617 45.318 1.00 89.50 172 GLU A C 1
ATOM 1329 O O . GLU A 1 172 ? -21.440 16.654 44.645 1.00 89.50 172 GLU A O 1
ATOM 1334 N N . ASP A 1 173 ? -21.216 18.875 44.896 1.00 93.94 173 ASP A N 1
ATOM 1335 C CA . ASP A 1 173 ? -21.857 19.230 43.627 1.00 93.94 173 ASP A CA 1
ATOM 1336 C C . ASP A 1 173 ? -21.040 18.754 42.416 1.00 93.94 173 ASP A C 1
ATOM 1338 O O . ASP A 1 173 ? -21.596 18.248 41.438 1.00 93.94 173 ASP A O 1
ATOM 1342 N N . GLU A 1 174 ? -19.715 18.908 42.455 1.00 92.50 174 GLU A N 1
ATOM 1343 C CA . GLU A 1 174 ? -18.820 18.432 41.392 1.00 92.50 174 GLU A CA 1
ATOM 1344 C C . GLU A 1 174 ? -18.793 16.905 41.327 1.00 92.50 174 GLU A C 1
ATOM 1346 O O . GLU A 1 174 ? -18.866 16.326 40.239 1.00 92.50 174 GLU A O 1
ATOM 1351 N N . PHE A 1 175 ? -18.774 16.247 42.487 1.00 91.00 175 PHE A N 1
ATOM 1352 C CA . PHE A 1 175 ? -18.872 14.796 42.578 1.00 91.00 175 PHE A CA 1
ATOM 1353 C C . PHE A 1 175 ? -20.186 14.281 41.974 1.00 91.00 175 PHE A C 1
ATOM 1355 O O . PHE A 1 175 ? -20.185 13.331 41.186 1.00 91.00 175 PHE A O 1
ATOM 1362 N N . THR A 1 176 ? -21.303 14.946 42.277 1.00 92.50 176 THR A N 1
ATOM 1363 C CA . THR A 1 176 ? -22.623 14.600 41.733 1.00 92.50 176 THR A CA 1
ATOM 1364 C C . THR A 1 176 ? -22.664 14.772 40.216 1.00 92.50 176 THR A C 1
ATOM 1366 O O . THR A 1 176 ? -23.083 13.854 39.514 1.00 92.50 176 THR A O 1
ATOM 1369 N N . LYS A 1 177 ? -22.131 15.877 39.678 1.00 94.50 177 LYS A N 1
ATOM 1370 C CA . LYS A 1 177 ? -22.044 16.095 38.222 1.00 94.50 177 LYS A CA 1
ATOM 1371 C C . LYS A 1 177 ? -21.206 15.033 37.512 1.00 94.50 177 LYS A C 1
ATOM 1373 O O . LYS A 1 177 ? -21.595 14.569 36.442 1.00 94.50 177 LYS A O 1
ATOM 1378 N N . ASN A 1 178 ? -20.079 14.626 38.098 1.00 91.44 178 ASN A N 1
ATOM 1379 C CA . ASN A 1 178 ? -19.253 13.548 37.547 1.00 91.44 178 ASN A CA 1
ATOM 1380 C C . ASN A 1 178 ? -20.005 12.214 37.526 1.00 91.44 178 ASN A C 1
ATOM 1382 O O . ASN A 1 178 ? -19.960 11.492 36.529 1.00 91.44 178 ASN A O 1
ATOM 1386 N N . LYS A 1 179 ? -20.735 11.899 38.601 1.00 90.56 179 LYS A N 1
ATOM 1387 C CA . LYS A 1 179 ? -21.578 10.704 38.665 1.00 90.56 179 LYS A CA 1
ATOM 1388 C C . LYS A 1 179 ? -22.681 10.735 37.607 1.00 90.56 179 LYS A C 1
ATOM 1390 O O . LYS A 1 179 ? -22.863 9.740 36.909 1.00 90.56 179 LYS A O 1
ATOM 1395 N N . ASP A 1 180 ? -23.382 11.856 37.467 1.00 94.69 180 ASP A N 1
ATOM 1396 C CA . ASP A 1 180 ? -24.466 12.009 36.494 1.00 94.69 180 ASP A CA 1
ATOM 1397 C C . ASP A 1 180 ? -23.955 11.850 35.058 1.00 94.69 180 ASP A C 1
ATOM 1399 O O . ASP A 1 180 ? -24.551 11.113 34.275 1.00 94.69 180 ASP A O 1
ATOM 1403 N N . PHE A 1 181 ? -22.793 12.428 34.739 1.00 94.12 181 PHE A N 1
ATOM 1404 C CA . PHE A 1 181 ? -22.136 12.230 33.447 1.00 94.12 181 PHE A CA 1
ATOM 1405 C C . PHE A 1 181 ? -21.860 10.747 33.153 1.00 94.12 181 PHE A C 1
ATOM 1407 O O . PHE A 1 181 ? -22.200 10.256 32.076 1.00 94.12 181 PHE A O 1
ATOM 1414 N N . ILE A 1 182 ? -21.284 10.008 34.110 1.00 92.69 182 ILE A N 1
ATOM 1415 C CA . ILE A 1 182 ? -21.008 8.571 33.943 1.00 92.69 182 ILE A CA 1
ATOM 1416 C C . ILE A 1 182 ? -22.313 7.796 33.735 1.00 92.69 182 ILE A C 1
ATOM 1418 O O . ILE A 1 182 ? -22.398 6.965 32.829 1.00 92.69 182 ILE A O 1
ATOM 1422 N N . VAL A 1 183 ? -23.345 8.090 34.530 1.00 92.19 183 VAL A N 1
ATOM 1423 C CA . VAL A 1 183 ? -24.669 7.463 34.418 1.00 92.19 183 VAL A CA 1
ATOM 1424 C C . VAL A 1 183 ? -25.303 7.738 33.052 1.00 92.19 183 VAL A C 1
ATOM 1426 O O . VAL A 1 183 ? -25.879 6.826 32.456 1.00 92.19 183 VAL A O 1
ATOM 1429 N N . ASP A 1 184 ? -25.191 8.953 32.526 1.00 94.69 184 ASP A N 1
ATOM 1430 C CA . ASP A 1 184 ? -25.748 9.317 31.223 1.00 94.69 184 ASP A CA 1
ATOM 1431 C C . ASP A 1 184 ? -25.031 8.609 30.071 1.00 94.69 184 ASP A C 1
ATOM 1433 O O . ASP A 1 184 ? -25.685 8.106 29.148 1.00 94.69 184 ASP A O 1
ATOM 1437 N N . ILE A 1 185 ? -23.705 8.461 30.149 1.00 92.62 185 ILE A N 1
ATOM 1438 C CA . ILE A 1 185 ? -22.967 7.638 29.186 1.00 92.62 185 ILE A CA 1
ATOM 1439 C C . ILE A 1 185 ? -23.370 6.163 29.316 1.00 92.62 185 ILE A C 1
ATOM 1441 O O . ILE A 1 185 ? -23.656 5.524 28.304 1.00 92.62 185 ILE A O 1
ATOM 1445 N N . MET A 1 186 ? -23.479 5.619 30.533 1.00 90.12 186 MET A N 1
ATOM 1446 C CA . MET A 1 186 ? -23.915 4.233 30.753 1.00 90.12 186 MET A CA 1
ATOM 1447 C C . MET A 1 186 ? -25.305 3.963 30.167 1.00 90.12 186 MET A C 1
ATOM 1449 O O . MET A 1 186 ? -25.488 2.970 29.466 1.00 90.12 186 MET A O 1
ATOM 1453 N N . LYS A 1 187 ? -26.273 4.863 30.382 1.00 90.81 187 LYS A N 1
ATOM 1454 C CA . LYS A 1 187 ? -27.618 4.769 29.787 1.00 90.81 187 LYS A CA 1
ATOM 1455 C C . LYS A 1 187 ? -27.574 4.824 28.264 1.00 90.81 187 LYS A C 1
ATOM 1457 O O . LYS A 1 187 ? -28.271 4.058 27.605 1.00 90.81 187 LYS A O 1
ATOM 1462 N N . THR A 1 188 ? -26.744 5.702 27.703 1.00 90.88 188 THR A N 1
ATOM 1463 C CA . THR A 1 188 ? -26.567 5.823 26.247 1.00 90.88 188 THR A CA 1
ATOM 1464 C C . THR A 1 188 ? -26.008 4.530 25.647 1.00 90.88 188 THR A C 1
ATOM 1466 O O . THR A 1 188 ? -26.410 4.122 24.559 1.00 90.88 188 THR A O 1
ATOM 1469 N N . LEU A 1 189 ? -25.119 3.850 26.374 1.00 89.62 189 LEU A N 1
ATOM 1470 C CA . LEU A 1 189 ? -24.432 2.643 25.917 1.00 89.62 189 LEU A CA 1
ATOM 1471 C C . LEU A 1 189 ? -25.110 1.327 26.336 1.00 89.62 189 LEU A C 1
ATOM 1473 O O . LEU A 1 189 ? -24.656 0.265 25.914 1.00 89.62 189 LEU A O 1
ATOM 1477 N N . GLN A 1 190 ? -26.211 1.364 27.096 1.00 83.75 190 GLN A N 1
ATOM 1478 C CA . GLN A 1 190 ? -26.828 0.188 27.736 1.00 83.75 190 GLN A CA 1
ATOM 1479 C C . GLN A 1 190 ? -27.218 -0.952 26.775 1.00 83.75 190 GLN A C 1
ATOM 1481 O O . GLN A 1 190 ? -27.239 -2.113 27.169 1.00 83.75 190 GLN A O 1
ATOM 1486 N N . ASN A 1 191 ? -27.525 -0.623 25.515 1.00 84.25 191 ASN A N 1
ATOM 1487 C CA . ASN A 1 191 ? -27.945 -1.579 24.481 1.00 84.25 191 ASN A CA 1
ATOM 1488 C C . ASN A 1 191 ? -26.835 -1.872 23.459 1.00 84.25 191 ASN A C 1
ATOM 1490 O O . ASN A 1 191 ? -27.105 -2.363 22.363 1.00 84.25 191 ASN A O 1
ATOM 1494 N N . THR A 1 192 ? -25.591 -1.527 23.786 1.00 84.62 192 THR A N 1
ATOM 1495 C CA . THR A 1 192 ? -24.420 -1.790 22.946 1.00 84.62 192 THR A CA 1
ATOM 1496 C C . THR A 1 192 ? -23.636 -2.990 23.480 1.00 84.62 192 THR A C 1
ATOM 1498 O O . THR A 1 192 ? -23.909 -3.513 24.557 1.00 84.62 192 THR A O 1
ATOM 1501 N N . SER A 1 193 ? -22.630 -3.443 22.736 1.00 81.50 193 SER A N 1
ATOM 1502 C CA . SER A 1 193 ? -21.678 -4.462 23.193 1.00 81.50 193 SER A CA 1
ATOM 1503 C C . SER A 1 193 ? -20.585 -3.908 24.121 1.00 81.50 193 SER A C 1
ATOM 1505 O O . SER A 1 193 ? -19.646 -4.636 24.453 1.00 81.50 193 SER A O 1
ATOM 1507 N N . ILE A 1 194 ? -20.683 -2.635 24.524 1.00 84.56 194 ILE A N 1
ATOM 1508 C CA . ILE A 1 194 ? -19.725 -1.969 25.407 1.00 84.56 194 ILE A CA 1
ATOM 1509 C C . ILE A 1 194 ? -20.037 -2.332 26.859 1.00 84.56 194 ILE A C 1
ATOM 1511 O O . ILE A 1 194 ? -21.141 -2.100 27.347 1.00 84.56 194 ILE A O 1
ATOM 1515 N N . LYS A 1 195 ? -19.051 -2.885 27.564 1.00 85.50 195 LYS A N 1
ATOM 1516 C CA . LYS A 1 195 ? -19.113 -3.100 29.011 1.00 85.50 195 LYS A CA 1
ATOM 1517 C C . LYS A 1 195 ? -18.492 -1.901 29.703 1.00 85.50 195 LYS A C 1
ATOM 1519 O O . LYS A 1 195 ? -17.411 -1.467 29.318 1.00 85.50 195 LYS A O 1
ATOM 1524 N N . VAL A 1 196 ? -19.168 -1.372 30.714 1.00 87.31 196 VAL A N 1
ATOM 1525 C CA . VAL A 1 196 ? -18.702 -0.195 31.450 1.00 87.31 196 VAL A CA 1
ATOM 1526 C C . VAL A 1 196 ? -18.324 -0.599 32.868 1.00 87.31 196 VAL A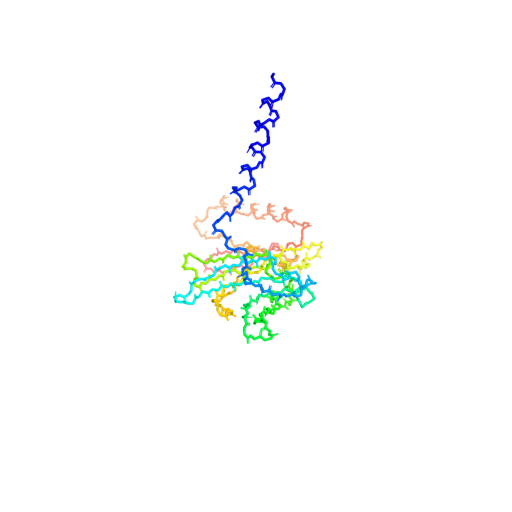 C 1
ATOM 1528 O O . VAL A 1 196 ? -19.102 -1.264 33.546 1.00 87.31 196 VAL A O 1
ATOM 1531 N N . THR A 1 197 ? -17.151 -0.162 33.314 1.00 87.56 197 THR A N 1
ATOM 1532 C CA . THR A 1 197 ? -16.700 -0.253 34.706 1.00 87.56 197 THR A CA 1
ATOM 1533 C C . THR A 1 197 ? -16.326 1.143 35.183 1.00 87.56 197 THR A C 1
ATOM 1535 O O . THR A 1 197 ? -15.695 1.902 34.449 1.00 87.56 197 THR A O 1
ATOM 1538 N N . ALA A 1 198 ? -16.688 1.491 36.413 1.00 86.88 198 ALA A N 1
ATOM 1539 C CA . ALA A 1 198 ? -16.331 2.764 37.023 1.00 86.88 198 ALA A CA 1
ATOM 1540 C C . ALA A 1 198 ? -15.406 2.525 38.226 1.00 86.88 198 ALA A C 1
ATOM 1542 O O . ALA A 1 198 ? -15.637 1.625 39.029 1.00 86.88 198 ALA A O 1
ATOM 1543 N N . LEU A 1 199 ? -14.336 3.308 38.337 1.00 85.44 199 LEU A N 1
ATOM 1544 C CA . LEU A 1 199 ? -13.356 3.247 39.416 1.00 85.44 199 LEU A CA 1
ATOM 1545 C C . LEU A 1 199 ? -13.202 4.634 40.028 1.00 85.44 199 LEU A C 1
ATOM 1547 O O . LEU A 1 199 ? -12.945 5.612 39.322 1.00 85.44 199 LEU A O 1
ATOM 1551 N N . LEU A 1 200 ? -13.338 4.694 41.351 1.00 82.56 200 LEU A N 1
ATOM 1552 C CA . LEU A 1 200 ? -13.106 5.909 42.114 1.00 82.56 200 LEU A CA 1
ATOM 1553 C C . LEU A 1 200 ? -11.643 5.967 42.555 1.00 82.56 200 LEU A C 1
ATOM 1555 O O . LEU A 1 200 ? -11.117 5.009 43.132 1.00 82.56 200 LEU A O 1
ATOM 1559 N N . GLN A 1 201 ? -11.001 7.108 42.326 1.00 78.31 201 GLN A N 1
ATOM 1560 C CA . GLN A 1 201 ? -9.646 7.368 42.799 1.00 78.31 201 GLN A CA 1
ATOM 1561 C C . GLN A 1 201 ? -9.669 8.312 44.009 1.00 78.31 201 GLN A C 1
ATOM 1563 O O . GLN A 1 201 ? -10.049 9.471 43.872 1.00 78.31 201 GLN A O 1
ATOM 1568 N N . HIS A 1 202 ? -9.226 7.841 45.182 1.00 73.88 202 HIS A N 1
ATOM 1569 C CA . HIS A 1 202 ? -9.094 8.669 46.391 1.00 73.88 202 HIS A CA 1
ATOM 1570 C C . HIS A 1 202 ? -7.848 8.286 47.200 1.00 73.88 202 HIS A C 1
ATOM 1572 O O . HIS A 1 202 ? -7.947 7.458 48.099 1.00 73.88 202 HIS A O 1
ATOM 1578 N N . GLU A 1 203 ? -6.668 8.819 46.849 1.00 61.56 203 GLU A N 1
ATOM 1579 C CA . GLU A 1 203 ? -5.320 8.479 47.387 1.00 61.56 203 GLU A CA 1
ATOM 1580 C C . GLU A 1 203 ? -4.926 6.968 47.384 1.00 61.56 203 GLU A C 1
ATOM 1582 O O . GLU A 1 203 ? -3.749 6.624 47.345 1.00 61.56 203 GLU A O 1
ATOM 1587 N N . THR A 1 204 ? -5.902 6.062 47.308 1.00 59.19 204 THR A N 1
ATOM 1588 C CA . THR A 1 204 ? -5.915 4.607 47.172 1.00 59.19 204 THR A CA 1
ATOM 1589 C C . THR A 1 204 ? -7.114 4.234 46.282 1.00 59.19 204 THR A C 1
ATOM 1591 O O . THR A 1 204 ? -8.143 4.912 46.282 1.00 59.19 204 THR A O 1
ATOM 1594 N N . PHE A 1 205 ? -6.978 3.184 45.468 1.00 52.62 205 PHE A N 1
ATOM 1595 C CA . PHE A 1 205 ? -8.049 2.737 44.570 1.00 52.62 205 PHE A CA 1
ATOM 1596 C C . PHE A 1 205 ? -9.134 1.991 45.360 1.00 52.62 205 PHE A C 1
ATOM 1598 O O . PHE A 1 205 ? -8.827 1.025 46.061 1.00 52.62 205 PHE A O 1
ATOM 1605 N N . GLN A 1 206 ? -10.400 2.388 45.208 1.00 54.84 206 GLN A N 1
ATOM 1606 C CA . GLN A 1 206 ? -11.546 1.595 45.659 1.00 54.84 206 GLN A CA 1
ATOM 1607 C C . GLN A 1 206 ? -12.398 1.182 44.456 1.00 54.84 206 GLN A C 1
ATOM 1609 O O . GLN A 1 206 ? -12.854 2.018 43.675 1.00 54.84 206 GLN A O 1
ATOM 1614 N N . ASN A 1 207 ? -12.628 -0.127 44.317 1.00 49.50 207 ASN A N 1
ATOM 1615 C CA . ASN A 1 207 ? -13.555 -0.657 43.320 1.00 49.50 207 ASN A CA 1
ATOM 1616 C C . ASN A 1 207 ? -14.984 -0.324 43.752 1.00 49.50 207 ASN A C 1
ATOM 1618 O O . ASN A 1 207 ? -15.475 -0.879 44.736 1.00 49.50 207 ASN A O 1
ATOM 1622 N N . ILE A 1 208 ? -15.655 0.546 43.001 1.00 51.00 208 ILE A N 1
ATOM 1623 C CA . ILE A 1 208 ? -17.089 0.780 43.147 1.00 51.00 208 ILE A CA 1
ATOM 1624 C C . ILE A 1 208 ? -17.764 0.019 42.014 1.00 51.00 208 ILE A C 1
ATOM 1626 O O . ILE A 1 208 ? -17.722 0.433 40.861 1.00 51.00 208 ILE A O 1
ATOM 1630 N N . TYR A 1 209 ? -18.346 -1.134 42.333 1.00 44.22 209 TYR A N 1
ATOM 1631 C CA . TYR A 1 209 ? -19.223 -1.813 41.387 1.00 44.22 209 TYR A CA 1
ATOM 1632 C C . TYR A 1 209 ? -20.527 -1.010 41.313 1.00 44.22 209 TYR A C 1
ATOM 1634 O O . TYR A 1 209 ? -21.267 -0.959 42.296 1.00 44.22 209 TYR A O 1
ATOM 1642 N N . CYS A 1 210 ? -20.754 -0.349 40.179 1.00 45.66 210 CYS A N 1
ATOM 1643 C CA . CYS A 1 210 ? -22.037 0.251 39.816 1.00 45.66 210 CYS A CA 1
ATOM 1644 C C . CYS A 1 210 ? -22.865 -0.747 39.006 1.00 45.66 210 CYS A C 1
ATOM 1646 O O . CYS A 1 210 ? -22.274 -1.408 38.122 1.00 45.66 210 CYS A O 1
#

Organism: Lates japonicus (NCBI:txid270547)

InterPro domains:
  IPR002035 von Willebrand factor, type A [PF00092] (159-197)
  IPR002035 von Willebrand factor, type A [PS50234] (159-199)
  IPR028994 Integrin alpha, N-terminal [G3DSA:2.130.10.130] (22-205)
  IPR036465 von Willebrand factor A-like domain superfamily [SSF53300] (119-192)

Sequence (210 aa):
MQRRIFLLIYTVAVAIHVSLAFNIDVTEPDVYTGEQKDFFGYKVLQFISGTNKGIIVTAPLQLNGSGGICKPSKNQDKNKCVNYEDVTVANKTIPVKHLGLSIAADYIGSQFT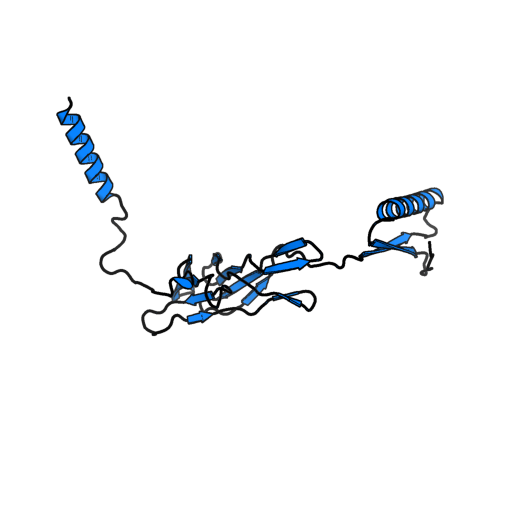VCSPSVAHECNENSYLNSVCYTMTDDLREISSFKPAFEECTRKTVDLVFLFDGSASMTEDEFTKNKDFIVDIMKTLQNTSIKVTALLQHETFQNIYC

Secondary structure (DSSP, 8-state):
-HHHHHHHHHHHHHHHHHTSSTTS--SS-------GGGTTTSSEEEEEETTEEEEEEEETTHHHHTBEEEE--SSSSS-EEE--PPEEETTEEE--B-BTSEEEE-SSSSEEEEEEEEEEEEETTEEEEEEEEEEEETTS-EEEEE-TT------S--EEEEEEE--TTS-HHHHHHHHHHHHHHHHHHTTSS-EEEEEEEESEEEE---

Radius of gyration: 30.52 Å; chains: 1; bounding box: 54×46×102 Å

pLDDT: mean 85.33, std 11.37, range [44.22, 97.81]